Protein AF-0000000084456947 (afdb_homodimer)

Sequence (334 aa):
MATLEQRNKAVVAKYFEEYWVKGNVSVVDELCSDDFVMSYPNHGPRHGKEGAKKMLTEFMEAFPDLTFRSYQTPLIAEGDYVAAQWVGGGTHTGRAFDDLVVGKLDKANTGKKIHFSGISIFTLKNGKIVREIAEEGGLTVLQQLGLVPQPNPGKEVVYDTEGNQVYMATLEQRNKAVVAKYFEEYWVKGNVSVVDELCSDDFVMSYPNHGPRHGKEGAKKMLTEFMEAFPDLTFRSYQTPLIAEGDYVAAQWVGGGTHTGRAFDDLVVGKLDKANTGKKIHFSGISIFTLKNGKIVREIAEEGGLTVLQQLGLVPQPNPGKEVVYDTEGNQVY

Solvent-accessible surface area (backbone atoms only — not comparable to full-atom values): 17093 Å² total; per-residue (Å²): 130,80,52,66,36,57,50,52,47,50,51,50,51,51,48,45,46,35,38,50,40,68,60,38,52,70,52,44,74,74,43,34,36,76,76,16,35,38,31,38,70,42,66,36,61,29,60,26,51,64,35,50,37,50,50,54,52,54,48,35,48,18,16,69,67,45,32,49,39,74,48,102,50,71,79,28,35,38,73,50,33,38,35,41,33,35,32,35,36,30,37,29,62,25,49,50,42,64,82,39,27,54,66,62,40,84,56,52,50,73,63,46,53,38,70,44,43,35,37,35,41,35,35,44,55,95,85,19,35,40,33,41,46,38,26,35,42,45,51,56,40,35,34,52,67,64,67,44,78,63,56,35,90,88,39,65,86,45,61,49,96,86,62,44,77,61,115,129,79,49,66,36,55,50,51,48,53,50,50,50,52,47,44,48,36,38,50,40,68,61,38,51,69,52,44,74,74,43,33,37,75,75,17,36,40,31,37,72,43,66,37,62,30,61,26,51,64,35,51,36,50,50,54,53,55,49,36,50,18,16,69,67,45,33,50,40,74,47,102,50,72,79,28,35,37,74,51,33,39,35,42,33,35,33,35,35,31,36,28,63,25,49,50,42,64,81,40,27,54,66,61,41,85,55,52,48,73,61,45,53,38,70,43,45,35,37,36,39,33,36,45,57,95,86,19,36,40,33,41,45,37,26,36,43,46,50,56,39,36,34,53,69,65,67,44,77,63,56,35,92,90,40,66,87,46,61,48,97,87,61,45,77,60,117

Foldseek 3Di:
DDPPFRLLLVLVVVCQCQCAAVVNLCCCVVAADQQAWEAEPFQGIAGGSVRSNVVSVQVCQQFVNGHKDFDDDGWDGDDQKIKTKMKTWGFGQHAWADRGPFDTRHGGGPGFIAIWIKMWMFGDDPRHTRYIYMYIPNVRRCVSVVRDDDDDPPPDFDADPVRHTDD/DDPPFRLLLVLVVVCQCQCAAVVNLCCCVVAADQQAWEAEPFQGIAGGSVRSNVVSVQVCQQFVNGHKDFDDDGWDGDDQKIKTKMKTWGFGQHAWADRGPFDTRHGGGPGFIAIWIKMWMFGDDPRHTRYIYMYIPNVRRCVSVVRDDDDDPPPDFDADPVRHTDD

InterPro domains:
  IPR009959 Polyketide cyclase SnoaL-like [PF07366] (11-145)
  IPR009959 Polyketide cyclase SnoaL-like [PTHR38436] (5-156)
  IPR032710 NTF2-like domain superfamily [SSF54427] (5-150)

Secondary structure (DSSP, 8-state):
---HHHHHHHHHHHHIIIIIIT--TTHHHHHEEEEEEEEETTTEEEEHHHHHHHHHHHHHHH-TT-EEEE-SS--EEETTEEEEEEEEEEE--SS-B--SSS--B-SS----EEEEEEEEEEEEETTEEEEEEEEE-HHHHHHHTTSSPPPPTT---EE-TTSPEE-/---HHHHHHHHHHHHIIIIIIT--TTHHHHHEEEEEEEEETTTEEEEHHHHHHHHHHHHHHH-TT-EEEE-SS--EEETTEEEEEEEEEEE--SS-B--SSS--B-SS----EEEEEEEEEEEEETTEEEEEEEEE-HHHHHHHTTSSPPPPTT---EE-TTSPEE-

Structure (mmCIF, N/CA/C/O backbone):
data_AF-0000000084456947-model_v1
#
loop_
_entity.id
_entity.type
_entity.pdbx_description
1 polymer 'SnoaL-like domain-containing protein'
#
loop_
_atom_site.group_PDB
_atom_site.id
_atom_site.type_symbol
_atom_site.label_atom_id
_atom_site.label_alt_id
_atom_site.label_comp_id
_atom_site.label_asym_id
_atom_site.label_entity_id
_atom_site.label_seq_id
_atom_site.pdbx_PDB_ins_code
_atom_site.Cartn_x
_atom_site.Cartn_y
_atom_site.Cartn_z
_atom_site.occupancy
_atom_site.B_iso_or_equiv
_atom_site.auth_seq_id
_atom_site.auth_comp_id
_atom_site.auth_asym_id
_atom_site.auth_atom_id
_atom_site.pdbx_PDB_model_num
ATOM 1 N N . MET A 1 1 ? -30.406 -15.703 1.834 1 77.5 1 MET A N 1
ATOM 2 C CA . MET A 1 1 ? -29.484 -15.617 0.706 1 77.5 1 MET A CA 1
ATOM 3 C C . MET A 1 1 ? -28.312 -14.688 1.028 1 77.5 1 MET A C 1
ATOM 5 O O . MET A 1 1 ? -28.469 -13.711 1.767 1 77.5 1 MET A O 1
ATOM 9 N N . ALA A 1 2 ? -27.219 -15.086 0.587 1 92.94 2 ALA A N 1
ATOM 10 C CA . ALA A 1 2 ? -26.047 -14.289 0.945 1 92.94 2 ALA A CA 1
ATOM 11 C C . ALA A 1 2 ? -26.109 -12.906 0.298 1 92.94 2 ALA A C 1
ATOM 13 O O . ALA A 1 2 ? -26.578 -12.766 -0.828 1 92.94 2 ALA A O 1
ATOM 14 N N . THR A 1 3 ? -25.812 -11.797 1.041 1 96.62 3 THR A N 1
ATOM 15 C CA . THR A 1 3 ? -25.75 -10.453 0.482 1 96.62 3 THR A CA 1
ATOM 16 C C . THR A 1 3 ? -24.688 -10.3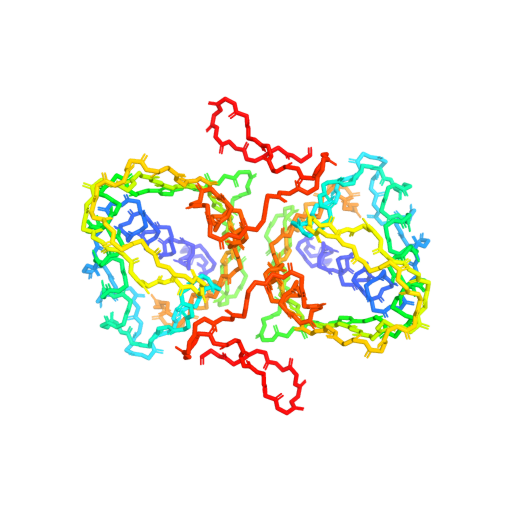75 -0.611 1 96.62 3 THR A C 1
ATOM 18 O O . THR A 1 3 ? -23.859 -11.281 -0.747 1 96.62 3 THR A O 1
ATOM 21 N N . LEU A 1 4 ? -24.781 -9.445 -1.408 1 97.88 4 LEU A N 1
ATOM 22 C CA . LEU A 1 4 ? -23.766 -9.219 -2.428 1 97.88 4 LEU A CA 1
ATOM 23 C C . LEU A 1 4 ? -22.359 -9.188 -1.808 1 97.88 4 LEU A C 1
ATOM 25 O O . LEU A 1 4 ? -21.438 -9.797 -2.34 1 97.88 4 LEU A O 1
ATOM 29 N N . GLU A 1 5 ? -22.219 -8.484 -0.684 1 98.12 5 GLU A N 1
ATOM 30 C CA . GLU A 1 5 ? -20.938 -8.359 0.009 1 98.12 5 GLU A CA 1
ATOM 31 C C . GLU A 1 5 ? -20.422 -9.711 0.481 1 98.12 5 GLU A C 1
ATOM 33 O O . GLU A 1 5 ? -19.219 -9.992 0.4 1 98.12 5 GLU A O 1
ATOM 38 N N . GLN A 1 6 ? -21.297 -10.492 1.028 1 98.06 6 GLN A N 1
ATOM 39 C CA . GLN A 1 6 ? -20.906 -11.828 1.469 1 98.06 6 GLN A CA 1
ATOM 40 C C . GLN A 1 6 ? -20.438 -12.68 0.295 1 98.06 6 GLN A C 1
ATOM 42 O O . GLN A 1 6 ? -19.438 -13.398 0.406 1 98.06 6 GLN A O 1
ATOM 47 N N . ARG A 1 7 ? -21.125 -12.594 -0.834 1 98.5 7 ARG A N 1
ATOM 48 C CA . ARG A 1 7 ? -20.734 -13.336 -2.029 1 98.5 7 ARG A CA 1
ATOM 49 C C . ARG A 1 7 ? -19.406 -12.844 -2.57 1 98.5 7 ARG A C 1
ATOM 51 O O . ARG A 1 7 ? -18.547 -13.648 -2.945 1 98.5 7 ARG A O 1
ATOM 58 N N . ASN A 1 8 ? -19.25 -11.523 -2.619 1 98.75 8 ASN A N 1
ATOM 59 C CA . ASN A 1 8 ? -18 -10.953 -3.096 1 98.75 8 ASN A CA 1
ATOM 60 C C . ASN A 1 8 ? -16.828 -11.359 -2.209 1 98.75 8 ASN A C 1
ATOM 62 O O . ASN A 1 8 ? -15.742 -11.672 -2.711 1 98.75 8 ASN A O 1
ATOM 66 N N . LYS A 1 9 ? -17.062 -11.367 -0.914 1 98.75 9 LYS A N 1
ATOM 67 C CA . LYS A 1 9 ? -16 -11.781 0.008 1 98.75 9 LYS A CA 1
ATOM 68 C C . LYS A 1 9 ? -15.648 -13.25 -0.191 1 98.75 9 LYS A C 1
ATOM 70 O O . LYS A 1 9 ? -14.477 -13.625 -0.088 1 98.75 9 LYS A O 1
ATOM 75 N N . ALA A 1 10 ? -16.562 -14.078 -0.415 1 98.75 10 ALA A N 1
ATOM 76 C CA . ALA A 1 10 ? -16.297 -15.492 -0.649 1 98.75 10 ALA A CA 1
ATOM 77 C C . ALA A 1 10 ? -15.453 -15.695 -1.901 1 98.75 10 ALA A C 1
ATOM 79 O O . ALA A 1 10 ? -14.539 -16.531 -1.915 1 98.75 10 ALA A O 1
ATOM 80 N N . VAL A 1 11 ? -15.766 -14.945 -2.965 1 98.88 11 VAL A N 1
ATOM 81 C CA . VAL A 1 11 ? -14.992 -15.016 -4.199 1 98.88 11 VAL A CA 1
ATOM 82 C C . VAL A 1 11 ? -13.547 -14.594 -3.926 1 98.88 11 VAL A C 1
ATOM 84 O O . VAL A 1 11 ? -12.609 -15.297 -4.312 1 98.88 11 VAL A O 1
ATOM 87 N N . VAL A 1 12 ? -13.344 -13.492 -3.227 1 98.94 12 VAL A N 1
ATOM 88 C CA . VAL A 1 12 ? -12.016 -12.969 -2.955 1 98.94 12 VAL A CA 1
ATOM 89 C C . VAL A 1 12 ? -11.258 -13.922 -2.037 1 98.94 12 VAL A C 1
ATOM 91 O O . VAL A 1 12 ? -10.062 -14.156 -2.225 1 98.94 12 VAL A O 1
ATOM 94 N N . ALA A 1 13 ? -11.945 -14.469 -1.064 1 98.81 13 ALA A N 1
ATOM 95 C CA . ALA A 1 13 ? -11.305 -15.414 -0.157 1 98.81 13 ALA A CA 1
ATOM 96 C C . ALA A 1 13 ? -10.805 -16.641 -0.911 1 98.81 13 ALA A C 1
ATOM 98 O O . ALA A 1 13 ? -9.68 -17.109 -0.687 1 98.81 13 ALA A O 1
ATOM 99 N N . LYS A 1 14 ? -11.641 -17.188 -1.767 1 98.88 14 LYS A N 1
ATOM 100 C CA . LYS A 1 14 ? -11.242 -18.344 -2.572 1 98.88 14 LYS A CA 1
ATOM 101 C C . LYS A 1 14 ? -10.07 -17.984 -3.492 1 98.88 14 LYS A C 1
ATOM 103 O O . LYS A 1 14 ? -9.117 -18.75 -3.605 1 98.88 14 LYS A O 1
ATOM 108 N N . TYR A 1 15 ? -10.203 -16.859 -4.152 1 98.94 15 TYR A N 1
ATOM 109 C CA . TYR A 1 15 ? -9.133 -16.375 -5.023 1 98.94 15 TYR A CA 1
ATOM 110 C C . TYR A 1 15 ? -7.816 -16.266 -4.266 1 98.94 15 TYR A C 1
ATOM 112 O O . TYR A 1 15 ? -6.789 -16.781 -4.715 1 98.94 15 TYR A O 1
ATOM 120 N N . PHE A 1 16 ? -7.855 -15.594 -3.105 1 98.75 16 PHE A N 1
ATOM 121 C CA . PHE A 1 16 ? -6.652 -15.391 -2.309 1 98.75 16 PHE A CA 1
ATOM 122 C C . PHE A 1 16 ? -6.039 -16.719 -1.9 1 98.75 16 PHE A C 1
ATOM 124 O O . PHE A 1 16 ? -4.832 -16.938 -2.047 1 98.75 16 PHE A O 1
ATOM 131 N N . GLU A 1 17 ? -6.805 -17.656 -1.426 1 98.75 17 GLU A N 1
ATOM 132 C CA . GLU A 1 17 ? -6.344 -18.969 -0.988 1 98.75 17 GLU A CA 1
ATOM 133 C C . GLU A 1 17 ? -5.707 -19.734 -2.139 1 98.75 17 GLU A C 1
ATOM 135 O O . GLU A 1 17 ? -4.598 -20.266 -2.002 1 98.75 17 GLU A O 1
ATOM 140 N N . GLU A 1 18 ? -6.328 -19.781 -3.23 1 98.88 18 GLU A N 1
ATOM 141 C CA . GLU A 1 18 ? -5.855 -20.594 -4.352 1 98.88 18 GLU A CA 1
ATOM 142 C C . GLU A 1 18 ? -4.672 -19.938 -5.047 1 98.88 18 GLU A C 1
ATOM 144 O O . GLU A 1 18 ? -3.656 -20.578 -5.312 1 98.88 18 GLU A O 1
ATOM 149 N N . TYR A 1 19 ? -4.766 -18.656 -5.332 1 98.75 19 TYR A N 1
ATOM 150 C CA . TYR A 1 19 ? -3.76 -17.938 -6.113 1 98.75 19 TYR A CA 1
ATOM 151 C C . TYR A 1 19 ? -2.568 -17.547 -5.246 1 98.75 19 TYR A C 1
ATOM 153 O O . TYR A 1 19 ? -1.447 -18.016 -5.477 1 98.75 19 TYR A O 1
ATOM 161 N N . TRP A 1 20 ? -2.771 -16.875 -4.133 1 98.56 20 TRP A N 1
ATOM 162 C CA . TRP A 1 20 ? -1.677 -16.25 -3.393 1 98.56 20 TRP A CA 1
ATOM 163 C C . TRP A 1 20 ? -1.13 -17.203 -2.334 1 98.56 20 TRP A C 1
ATOM 165 O O . TRP A 1 20 ? 0.042 -17.125 -1.957 1 98.56 20 TRP A O 1
ATOM 175 N N . VAL A 1 21 ? -1.941 -18.094 -1.864 1 98.62 21 VAL A N 1
ATOM 176 C CA . VAL A 1 21 ? -1.465 -18.984 -0.809 1 98.62 21 VAL A CA 1
ATOM 177 C C . VAL A 1 21 ? -0.927 -20.281 -1.423 1 98.62 21 VAL A C 1
ATOM 179 O O . VAL A 1 21 ? 0.209 -20.672 -1.153 1 98.62 21 VAL A O 1
ATOM 182 N N . LYS A 1 22 ? -1.686 -20.922 -2.377 1 98.44 22 LYS A N 1
ATOM 183 C CA . LYS A 1 22 ? -1.354 -22.25 -2.881 1 98.44 22 LYS A CA 1
ATOM 184 C C . LYS A 1 22 ? -0.59 -22.156 -4.199 1 98.44 22 LYS A C 1
ATOM 186 O O . LYS A 1 22 ? -0.029 -23.156 -4.664 1 98.44 22 LYS A O 1
ATOM 191 N N . GLY A 1 23 ? -0.642 -21.016 -4.816 1 98.25 23 GLY A N 1
ATOM 192 C CA . GLY A 1 23 ? 0.04 -20.859 -6.094 1 98.25 23 GLY A CA 1
ATOM 193 C C . GLY A 1 23 ? -0.72 -21.484 -7.25 1 98.25 23 GLY A C 1
ATOM 194 O O . GLY A 1 23 ? -0.141 -21.75 -8.305 1 98.25 23 GLY A O 1
ATOM 195 N N . ASN A 1 24 ? -1.954 -21.703 -7.043 1 98.56 24 ASN A N 1
ATOM 196 C CA . ASN A 1 24 ? -2.791 -22.297 -8.086 1 98.56 24 ASN A CA 1
ATOM 197 C C . ASN A 1 24 ? -3.277 -21.234 -9.07 1 98.56 24 ASN A C 1
ATOM 199 O O . ASN A 1 24 ? -4.348 -20.641 -8.883 1 98.56 24 ASN A O 1
ATOM 203 N N . VAL A 1 25 ? -2.621 -21.047 -10.188 1 98.44 25 VAL A N 1
ATOM 204 C CA . VAL A 1 25 ? -2.883 -19.953 -11.102 1 98.44 25 VAL A CA 1
ATOM 205 C C . VAL A 1 25 ? -4.16 -20.234 -11.898 1 98.44 25 VAL A C 1
ATOM 207 O O . VAL A 1 25 ? -4.773 -19.312 -12.438 1 98.44 25 VAL A O 1
ATOM 210 N N . SER A 1 26 ? -4.613 -21.422 -11.992 1 98.44 26 SER A N 1
ATOM 211 C CA . SER A 1 26 ? -5.77 -21.781 -12.805 1 98.44 26 SER A CA 1
ATOM 212 C C . SER A 1 26 ? -7.047 -21.141 -12.258 1 98.44 26 SER A C 1
ATOM 214 O O . SER A 1 26 ? -8.031 -21 -12.984 1 98.44 26 SER A O 1
ATOM 216 N N . VAL A 1 27 ? -7.059 -20.766 -11.023 1 98.81 27 VAL A N 1
ATOM 217 C CA . VAL A 1 27 ? -8.25 -20.203 -10.391 1 98.81 27 VAL A CA 1
ATOM 218 C C . VAL A 1 27 ? -8.633 -18.891 -11.078 1 98.81 27 VAL A C 1
ATOM 220 O O . VAL A 1 27 ? -9.797 -18.484 -11.039 1 98.81 27 VAL A O 1
ATOM 223 N N . VAL A 1 28 ? -7.68 -18.219 -11.672 1 98.75 28 VAL A N 1
ATOM 224 C CA . VAL A 1 28 ? -7.926 -16.969 -12.375 1 98.75 28 VAL A CA 1
ATOM 225 C C . VAL A 1 28 ? -8.953 -17.188 -13.484 1 98.75 28 VAL A C 1
ATOM 227 O O . VAL A 1 28 ? -9.781 -16.312 -13.75 1 98.75 28 VAL A O 1
ATOM 230 N N . ASP A 1 29 ? -8.898 -18.344 -14.148 1 98.75 29 ASP A N 1
ATOM 231 C CA . ASP A 1 29 ? -9.844 -18.672 -15.211 1 98.75 29 ASP A CA 1
ATOM 232 C C . ASP A 1 29 ? -11.273 -18.75 -14.672 1 98.75 29 ASP A C 1
ATOM 234 O O . ASP A 1 29 ? -12.227 -18.391 -15.375 1 98.75 29 ASP A O 1
ATOM 238 N N . GLU A 1 30 ? -11.375 -19.125 -13.492 1 98.62 30 GLU A N 1
ATOM 239 C CA . GLU A 1 30 ? -12.68 -19.312 -12.859 1 98.62 30 GLU A CA 1
ATOM 240 C C . GLU A 1 30 ? -13.211 -18 -12.289 1 98.62 30 GLU A C 1
ATOM 242 O O . GLU A 1 30 ? -14.391 -17.688 -12.461 1 98.62 30 GLU A O 1
ATOM 247 N N . LEU A 1 31 ? -12.391 -17.172 -11.664 1 98.88 31 LEU A N 1
ATOM 248 C CA . LEU A 1 31 ? -12.898 -16.156 -10.758 1 98.88 31 LEU A CA 1
ATOM 249 C C . LEU A 1 31 ? -12.617 -14.758 -11.297 1 98.88 31 LEU A C 1
ATOM 251 O O . LEU A 1 31 ? -13.078 -13.766 -10.727 1 98.88 31 LEU A O 1
ATOM 255 N N . CYS A 1 32 ? -11.891 -14.641 -12.375 1 98.88 32 CYS A N 1
ATOM 256 C CA . CYS A 1 32 ? -11.547 -13.32 -12.898 1 98.88 32 CYS A CA 1
ATOM 257 C C . CYS A 1 32 ? -12.148 -13.117 -14.289 1 98.88 32 CYS A C 1
ATOM 259 O O . CYS A 1 32 ? -12.383 -14.086 -15.016 1 98.88 32 CYS A O 1
ATOM 261 N N . SER A 1 33 ? -12.398 -11.938 -14.633 1 98.75 33 SER A N 1
ATOM 262 C CA . SER A 1 33 ? -12.938 -11.594 -15.945 1 98.75 33 SER A CA 1
ATOM 263 C C . SER A 1 33 ? -11.844 -11.602 -17 1 98.75 33 SER A C 1
ATOM 265 O O . SER A 1 33 ? -10.648 -11.633 -16.688 1 98.75 33 SER A O 1
ATOM 267 N N . ASP A 1 34 ? -12.18 -11.531 -18.25 1 97.69 34 ASP A N 1
ATOM 268 C CA . ASP A 1 34 ? -11.219 -11.562 -19.344 1 97.69 34 ASP A CA 1
ATOM 269 C C . ASP A 1 34 ? -10.391 -10.281 -19.375 1 97.69 34 ASP A C 1
ATOM 271 O O . ASP A 1 34 ? -9.227 -10.297 -19.797 1 97.69 34 ASP A O 1
ATOM 275 N N . ASP A 1 35 ? -10.953 -9.188 -18.875 1 97.31 35 ASP A N 1
ATOM 276 C CA . ASP A 1 35 ? -10.258 -7.906 -18.875 1 97.31 35 ASP A CA 1
ATOM 277 C C . ASP A 1 35 ? -9.641 -7.613 -17.516 1 97.31 35 ASP A C 1
ATOM 279 O O . ASP A 1 35 ? -9.43 -6.449 -17.156 1 97.31 35 ASP A O 1
ATOM 283 N N . PHE A 1 36 ? -9.469 -8.656 -16.766 1 98.62 36 PHE A N 1
ATOM 284 C CA . PHE A 1 36 ? -8.883 -8.562 -15.438 1 98.62 36 PHE A CA 1
ATOM 285 C C . PHE A 1 36 ? -7.594 -7.75 -15.469 1 98.62 36 PHE A C 1
ATOM 287 O O . PHE A 1 36 ? -6.766 -7.922 -16.375 1 98.62 36 PHE A O 1
ATOM 294 N N . VAL A 1 37 ? -7.445 -6.812 -14.492 1 98.44 37 VAL A N 1
ATOM 295 C CA . VAL A 1 37 ? -6.227 -6.039 -14.305 1 98.44 37 VAL A CA 1
ATOM 296 C C . VAL A 1 37 ? -5.695 -6.254 -12.883 1 98.44 37 VAL A C 1
ATOM 298 O O . VAL A 1 37 ? -6.445 -6.141 -11.914 1 98.44 37 VAL A O 1
ATOM 301 N N . MET A 1 38 ? -4.496 -6.617 -12.805 1 98.19 38 MET A N 1
ATOM 302 C CA . MET A 1 38 ? -3.791 -6.723 -11.531 1 98.19 38 MET A CA 1
ATOM 303 C C . MET A 1 38 ? -2.613 -5.758 -11.484 1 98.19 38 MET A C 1
ATOM 305 O O . MET A 1 38 ? -1.841 -5.66 -12.438 1 98.19 38 MET A O 1
ATOM 309 N N . SER A 1 39 ? -2.49 -5.062 -10.359 1 97.12 39 SER A N 1
ATOM 310 C CA . SER A 1 39 ? -1.361 -4.141 -10.273 1 97.12 39 SER A CA 1
ATOM 311 C C . SER A 1 39 ? -0.75 -4.148 -8.875 1 97.12 39 SER A C 1
ATOM 313 O O . SER A 1 39 ? -1.455 -3.947 -7.883 1 97.12 39 SER A O 1
ATOM 315 N N . TYR A 1 40 ? 0.51 -4.398 -8.82 1 94.75 40 TYR A N 1
ATOM 316 C CA . TYR A 1 40 ? 1.38 -4.27 -7.652 1 94.75 40 TYR A CA 1
ATOM 317 C C . TYR A 1 40 ? 2.576 -3.377 -7.961 1 94.75 40 TYR A C 1
ATOM 319 O O . TYR A 1 40 ? 3.262 -3.574 -8.969 1 94.75 40 TYR A O 1
ATOM 327 N N . PRO A 1 41 ? 2.895 -2.49 -7.094 1 89.25 41 PRO A N 1
ATOM 328 C CA . PRO A 1 41 ? 3.975 -1.546 -7.387 1 89.25 41 PRO A CA 1
ATOM 329 C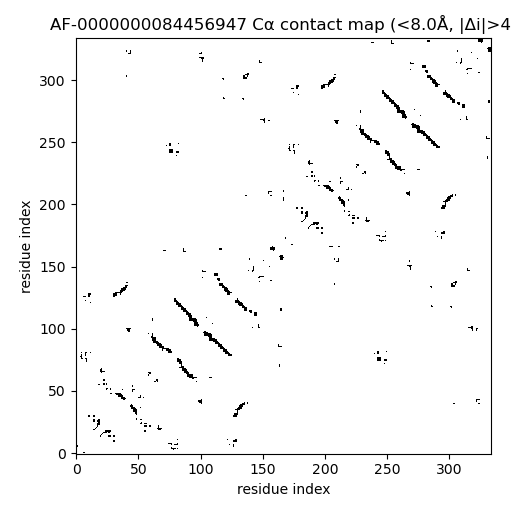 C . PRO A 1 41 ? 5.301 -2.24 -7.684 1 89.25 41 PRO A C 1
ATOM 331 O O . PRO A 1 41 ? 6.09 -1.749 -8.492 1 89.25 41 PRO A O 1
ATOM 334 N N . ASN A 1 42 ? 5.582 -3.303 -7.145 1 87.44 42 ASN A N 1
ATOM 335 C CA . ASN A 1 42 ? 6.859 -3.971 -7.367 1 87.44 42 ASN A CA 1
ATOM 336 C C . ASN A 1 42 ? 6.922 -4.617 -8.75 1 87.44 42 ASN A C 1
ATOM 338 O O . ASN A 1 42 ? 8 -4.961 -9.234 1 87.44 42 ASN A O 1
ATOM 342 N N . HIS A 1 43 ? 5.797 -4.855 -9.328 1 89.38 43 HIS A N 1
ATOM 343 C CA . HIS A 1 43 ? 5.738 -5.578 -10.594 1 89.38 43 HIS A CA 1
ATOM 344 C C . HIS A 1 43 ? 5.199 -4.688 -11.711 1 89.38 43 HIS A C 1
ATOM 346 O O . HIS A 1 43 ? 5.598 -4.832 -12.867 1 89.38 43 HIS A O 1
ATOM 352 N N . GLY A 1 44 ? 4.324 -3.752 -11.359 1 90.88 44 GLY A N 1
ATOM 353 C CA . GLY A 1 44 ? 3.559 -3.006 -12.344 1 90.88 44 GLY A CA 1
ATOM 354 C C . GLY A 1 44 ? 2.271 -3.699 -12.75 1 90.88 44 GLY A C 1
ATOM 355 O O . GLY A 1 44 ? 1.969 -4.789 -12.266 1 90.88 44 GLY A O 1
ATOM 356 N N . PRO A 1 45 ? 1.529 -3.053 -13.633 1 95.19 45 PRO A N 1
ATOM 357 C CA . PRO A 1 45 ? 0.248 -3.621 -14.062 1 95.19 45 PRO A CA 1
ATOM 358 C C . PRO A 1 45 ? 0.415 -4.84 -14.961 1 95.19 45 PRO A C 1
ATOM 360 O O . PRO A 1 45 ? 1.336 -4.887 -15.781 1 95.19 45 PRO A O 1
ATOM 363 N N . ARG A 1 46 ? -0.44 -5.816 -14.727 1 96.88 46 ARG A N 1
ATOM 364 C CA . ARG A 1 46 ? -0.636 -6.984 -15.578 1 96.88 46 ARG A CA 1
ATOM 365 C C . ARG A 1 46 ? -2.057 -7.027 -16.125 1 96.88 46 ARG A C 1
ATOM 367 O O . ARG A 1 46 ? -3.021 -6.789 -15.398 1 96.88 46 ARG A O 1
ATOM 374 N N . HIS A 1 47 ? -2.094 -7.41 -17.391 1 97.69 47 HIS A N 1
ATOM 375 C CA . HIS A 1 47 ? -3.4 -7.367 -18.031 1 97.69 47 HIS A CA 1
ATOM 376 C C . HIS A 1 47 ? -3.838 -8.758 -18.484 1 97.69 47 HIS A C 1
ATOM 378 O O . HIS A 1 47 ? -3.037 -9.523 -19.031 1 97.69 47 HIS A O 1
ATOM 384 N N . GLY A 1 48 ? -5.086 -8.977 -18.234 1 98.25 48 GLY A N 1
ATOM 385 C CA . GLY A 1 48 ? -5.68 -10.242 -18.641 1 98.25 48 GLY A CA 1
ATOM 386 C C . GLY A 1 48 ? -5.312 -11.391 -17.719 1 98.25 48 GLY A C 1
ATOM 387 O O . GLY A 1 48 ? -4.41 -11.258 -16.891 1 98.25 48 GLY A O 1
ATOM 388 N N . LYS A 1 49 ? -6.02 -12.469 -17.953 1 98.38 49 LYS A N 1
ATOM 389 C CA . LYS A 1 49 ? -5.801 -13.672 -17.141 1 98.38 49 LYS A CA 1
ATOM 390 C C . LYS A 1 49 ? -4.387 -14.211 -17.344 1 98.38 49 LYS A C 1
ATOM 392 O O . LYS A 1 49 ? -3.727 -14.602 -16.375 1 98.38 49 LYS A O 1
ATOM 397 N N . GLU A 1 50 ? -3.949 -14.125 -18.516 1 98.06 50 GLU A N 1
ATOM 398 C CA . GLU A 1 50 ? -2.617 -14.641 -18.812 1 98.06 50 GLU A CA 1
ATOM 399 C C . GLU A 1 50 ? -1.538 -13.82 -18.109 1 98.06 50 GLU A C 1
ATOM 401 O O . GLU A 1 50 ? -0.534 -14.367 -17.656 1 98.06 50 GLU A O 1
ATOM 406 N N . GLY A 1 51 ? -1.725 -12.492 -18.078 1 97.62 51 GLY A N 1
ATOM 407 C CA . GLY A 1 51 ? -0.781 -11.656 -17.359 1 97.62 51 GLY A CA 1
ATOM 408 C C . GLY A 1 51 ? -0.658 -12.016 -15.898 1 97.62 51 GLY A C 1
ATOM 409 O O . GLY A 1 51 ? 0.45 -12.086 -15.359 1 97.62 51 GLY A O 1
ATOM 410 N N . ALA A 1 52 ? -1.763 -12.289 -15.297 1 98.12 52 ALA A N 1
ATOM 411 C 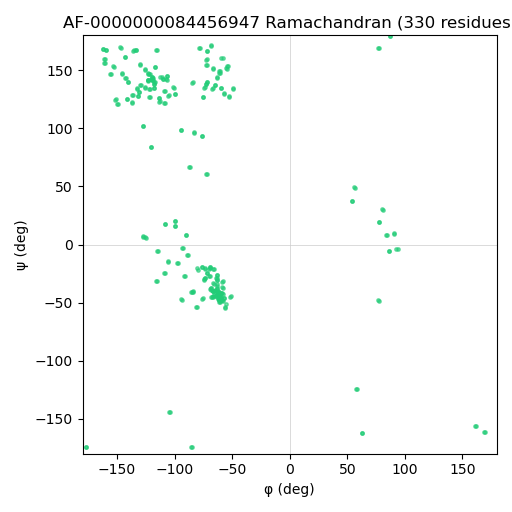CA . ALA A 1 52 ? -1.772 -12.672 -13.891 1 98.12 52 ALA A CA 1
ATOM 412 C C . ALA A 1 52 ? -1.121 -14.031 -13.688 1 98.12 52 ALA A C 1
ATOM 414 O O . ALA A 1 52 ? -0.331 -14.219 -12.758 1 98.12 52 ALA A O 1
ATOM 415 N N . LYS A 1 53 ? -1.447 -14.984 -14.523 1 98.56 53 LYS A N 1
ATOM 416 C CA . LYS A 1 53 ? -0.892 -16.328 -14.406 1 98.56 53 LYS A CA 1
ATOM 417 C C . LYS A 1 53 ? 0.626 -16.312 -14.562 1 98.56 53 LYS A C 1
ATOM 419 O O . LYS A 1 53 ? 1.342 -16.938 -13.781 1 98.56 53 LYS A O 1
ATOM 424 N N . LYS A 1 54 ? 1.069 -15.586 -15.539 1 97.75 54 LYS A N 1
ATOM 425 C CA . LYS A 1 54 ? 2.504 -15.492 -15.797 1 97.75 54 LYS A CA 1
ATOM 426 C C . LYS A 1 54 ? 3.234 -14.875 -14.609 1 97.75 54 LYS A C 1
ATOM 428 O O . LYS A 1 54 ? 4.312 -15.336 -14.227 1 97.75 54 LYS A O 1
ATOM 433 N N . MET A 1 55 ? 2.701 -13.859 -14.102 1 96.75 55 MET A N 1
ATOM 434 C CA . MET A 1 55 ? 3.326 -13.164 -12.977 1 96.75 55 MET A CA 1
ATOM 435 C C . MET A 1 55 ? 3.561 -14.117 -11.812 1 96.75 55 MET A C 1
ATOM 437 O O . MET A 1 55 ? 4.691 -14.266 -11.336 1 96.75 55 MET A O 1
ATOM 441 N N . LEU A 1 56 ? 2.523 -14.805 -11.352 1 98.06 56 LEU A N 1
ATOM 442 C CA . LEU A 1 56 ? 2.686 -15.664 -10.18 1 98.06 56 LEU A CA 1
ATOM 443 C C . LEU A 1 56 ? 3.576 -16.859 -10.508 1 98.06 56 LEU A C 1
ATOM 445 O O . LEU A 1 56 ? 4.387 -17.281 -9.68 1 98.06 56 LEU A O 1
ATOM 449 N N . THR A 1 57 ? 3.459 -17.391 -11.695 1 98.12 57 THR A N 1
ATOM 450 C CA . THR A 1 57 ? 4.297 -18.516 -12.102 1 98.12 57 THR A CA 1
ATOM 451 C C . THR A 1 57 ? 5.773 -18.156 -12.023 1 98.12 57 THR A C 1
ATOM 453 O O . THR A 1 57 ? 6.562 -18.859 -11.398 1 98.12 57 THR A O 1
ATOM 456 N N . GLU A 1 58 ? 6.129 -17.016 -12.562 1 96.94 58 GLU A N 1
ATOM 457 C CA . GLU A 1 58 ? 7.52 -16.578 -12.547 1 96.94 58 GLU A CA 1
ATOM 458 C C . GLU A 1 58 ? 7.98 -16.234 -11.133 1 96.94 58 GLU A C 1
ATOM 460 O O . GLU A 1 58 ? 9.125 -16.5 -10.773 1 96.94 58 GLU A O 1
ATOM 465 N N . PHE A 1 59 ? 7.141 -15.648 -10.43 1 98 59 PHE A N 1
ATOM 466 C CA . PHE A 1 59 ? 7.453 -15.32 -9.047 1 98 59 PHE A CA 1
ATOM 467 C C . PHE A 1 59 ? 7.77 -16.578 -8.25 1 98 59 PHE A C 1
ATOM 469 O O . PHE A 1 59 ? 8.781 -16.641 -7.555 1 98 59 PHE A O 1
ATOM 476 N N . MET A 1 60 ? 6.969 -17.594 -8.398 1 97.94 60 MET A N 1
ATOM 477 C CA . MET A 1 60 ? 7.129 -18.828 -7.633 1 97.94 60 MET A CA 1
ATOM 478 C C . MET A 1 60 ? 8.328 -19.625 -8.133 1 97.94 60 MET A C 1
ATOM 480 O O . MET A 1 60 ? 8.938 -20.375 -7.371 1 97.94 60 MET A O 1
ATOM 484 N N . GLU A 1 61 ? 8.664 -19.484 -9.406 1 98.38 61 GLU A N 1
ATOM 485 C CA . GLU A 1 61 ? 9.875 -20.109 -9.914 1 98.38 61 GLU A CA 1
ATOM 486 C C . GLU A 1 61 ? 11.117 -19.547 -9.227 1 98.38 61 GLU A C 1
ATOM 488 O O . GLU A 1 61 ? 12.094 -20.266 -9.016 1 98.38 61 GLU A O 1
ATOM 493 N N . ALA A 1 62 ? 11.047 -18.297 -8.938 1 98.38 62 ALA A N 1
ATOM 494 C CA . ALA A 1 62 ? 12.172 -17.641 -8.273 1 98.38 62 ALA A CA 1
ATOM 495 C C . ALA A 1 62 ? 12.117 -17.844 -6.762 1 98.38 62 ALA A C 1
ATOM 497 O O . ALA A 1 62 ? 13.148 -18.062 -6.121 1 98.38 62 ALA A O 1
ATOM 498 N N . PHE A 1 63 ? 10.961 -17.781 -6.191 1 98.62 63 PHE A N 1
ATOM 499 C CA . PHE A 1 63 ? 10.688 -17.969 -4.773 1 98.62 63 PHE A CA 1
ATOM 500 C C . PHE A 1 63 ? 9.719 -19.125 -4.551 1 98.62 63 PHE A C 1
ATOM 502 O O . PHE A 1 63 ? 8.531 -18.906 -4.281 1 98.62 63 PHE A O 1
ATOM 509 N N . PRO A 1 64 ? 10.109 -20.328 -4.5 1 98.62 64 PRO A N 1
ATOM 510 C CA . PRO A 1 64 ? 9.219 -21.5 -4.523 1 98.62 64 PRO A CA 1
ATOM 511 C C . PRO A 1 64 ? 8.391 -21.641 -3.25 1 98.62 64 PRO A C 1
ATOM 513 O O . PRO A 1 64 ? 7.371 -22.328 -3.244 1 98.62 64 PRO A O 1
ATOM 516 N N . ASP A 1 65 ? 8.789 -21.031 -2.125 1 98.69 65 ASP A N 1
ATOM 517 C CA . ASP A 1 65 ? 8.039 -21.125 -0.876 1 98.69 65 ASP A CA 1
ATOM 518 C C . ASP A 1 65 ? 7.188 -19.875 -0.656 1 98.69 65 ASP A C 1
ATOM 520 O O . ASP A 1 65 ? 6.754 -19.609 0.465 1 98.69 65 ASP A O 1
ATOM 524 N N . LEU A 1 66 ? 7 -19.094 -1.721 1 98.56 66 LEU A N 1
ATOM 525 C CA . LEU A 1 66 ? 6.219 -17.859 -1.646 1 98.56 66 LEU A CA 1
ATOM 526 C C . LEU A 1 66 ? 4.809 -18.141 -1.139 1 98.56 66 LEU A C 1
ATOM 528 O O . LEU A 1 66 ? 4.121 -19.031 -1.659 1 98.56 66 LEU A O 1
ATOM 532 N N . THR A 1 67 ? 4.387 -17.375 -0.134 1 98.69 67 THR A N 1
ATOM 533 C CA . THR A 1 67 ? 3.016 -17.469 0.352 1 98.69 67 THR A CA 1
ATOM 534 C C . THR A 1 67 ? 2.635 -16.219 1.138 1 98.69 67 THR A C 1
ATOM 536 O O . THR A 1 67 ? 3.504 -15.523 1.67 1 98.69 67 THR A O 1
ATOM 539 N N . PHE A 1 68 ? 1.372 -15.961 1.208 1 98.56 68 PHE A N 1
ATOM 540 C CA . PHE A 1 68 ? 0.833 -14.82 1.933 1 98.56 68 PHE A CA 1
ATOM 541 C C . PHE A 1 68 ? -0.342 -15.234 2.809 1 98.56 68 PHE A C 1
ATOM 543 O O . PHE A 1 68 ? -0.834 -16.359 2.701 1 98.56 68 PHE A O 1
ATOM 550 N N . ARG A 1 69 ? -0.721 -14.32 3.686 1 98.31 69 ARG A N 1
ATOM 551 C CA . ARG A 1 69 ? -1.892 -14.523 4.531 1 98.31 69 ARG A CA 1
ATOM 552 C C . ARG A 1 69 ? -2.504 -13.195 4.949 1 98.31 69 ARG A C 1
ATOM 554 O O . ARG A 1 69 ? -1.808 -12.18 5.016 1 98.31 69 ARG A O 1
ATOM 561 N N . SER A 1 70 ? -3.777 -13.359 5.184 1 96.62 70 SER A N 1
ATOM 562 C CA . SER A 1 70 ? -4.418 -12.203 5.812 1 96.62 70 SER A CA 1
ATOM 563 C C . SER A 1 70 ? -3.889 -11.977 7.223 1 96.62 70 SER A C 1
ATOM 565 O O . SER A 1 70 ? -3.465 -12.922 7.895 1 96.62 70 SER A O 1
ATOM 567 N N . TYR A 1 71 ? -3.939 -10.711 7.621 1 92.88 71 TYR A N 1
ATOM 568 C CA . TYR A 1 71 ? -3.545 -10.43 8.992 1 92.88 71 TYR A CA 1
ATOM 569 C C . TYR A 1 71 ? -4.184 -9.141 9.484 1 92.88 71 TYR A C 1
ATOM 571 O O . TYR A 1 71 ? -4.516 -8.258 8.688 1 92.88 71 TYR A O 1
ATOM 579 N N . GLN A 1 72 ? -4.52 -9.031 10.727 1 92.44 72 GLN A N 1
ATOM 580 C CA . GLN A 1 72 ? -4.91 -7.875 11.531 1 92.44 72 GLN A CA 1
ATOM 581 C C . GLN A 1 72 ? -6.352 -7.465 11.242 1 92.44 72 GLN A C 1
ATOM 583 O O . GLN A 1 72 ? -7.117 -7.176 12.156 1 92.44 72 GLN A O 1
ATOM 588 N N . THR A 1 73 ? -6.719 -7.34 9.891 1 96.5 73 THR A N 1
ATOM 589 C CA . THR A 1 73 ? -8.07 -6.91 9.547 1 96.5 73 THR A CA 1
ATOM 590 C C . THR A 1 73 ? -8.789 -7.977 8.727 1 96.5 73 THR A C 1
ATOM 592 O O . THR A 1 73 ? -8.18 -8.633 7.883 1 96.5 73 THR A O 1
ATOM 595 N N . PRO A 1 74 ? -10.086 -8.188 8.953 1 97.5 74 PRO A N 1
ATOM 596 C CA . PRO A 1 74 ? -10.852 -9.047 8.055 1 97.5 74 PRO A CA 1
ATOM 597 C C . PRO A 1 74 ? -11.039 -8.438 6.668 1 97.5 74 PRO A C 1
ATOM 599 O O . PRO A 1 74 ? -10.68 -7.281 6.445 1 97.5 74 PRO A O 1
ATOM 602 N N . LEU A 1 75 ? -11.57 -9.258 5.777 1 98.75 75 LEU A N 1
ATOM 603 C CA . LEU A 1 75 ? -12.016 -8.656 4.523 1 98.75 75 LEU A CA 1
ATOM 604 C C . LEU A 1 75 ? -13.086 -7.602 4.781 1 98.75 75 LEU A C 1
ATOM 606 O O . LEU A 1 75 ? -13.977 -7.797 5.613 1 98.75 75 LEU A O 1
ATOM 610 N N . ILE A 1 76 ? -12.945 -6.488 4.137 1 98.94 76 ILE A N 1
ATOM 611 C CA . ILE A 1 76 ? -13.906 -5.391 4.195 1 98.94 76 ILE A CA 1
ATOM 612 C C . ILE A 1 76 ? -14.648 -5.281 2.865 1 98.94 76 ILE A C 1
ATOM 614 O O . ILE A 1 76 ? -14.031 -5.086 1.815 1 98.94 76 ILE A O 1
ATOM 618 N N . ALA A 1 77 ? -15.984 -5.383 2.902 1 98.88 77 ALA A N 1
ATOM 619 C CA . ALA A 1 77 ? -16.719 -5.395 1.639 1 98.88 77 ALA A CA 1
ATOM 620 C C . ALA A 1 77 ? -17.859 -4.387 1.659 1 98.88 77 ALA A C 1
ATOM 622 O O . ALA A 1 77 ? -18.547 -4.242 2.672 1 98.88 77 ALA A O 1
ATOM 623 N N . GLU A 1 78 ? -18.016 -3.695 0.619 1 98.81 78 GLU A N 1
ATOM 624 C CA . GLU A 1 78 ? -19.188 -2.85 0.347 1 98.81 78 GLU A CA 1
ATOM 625 C C . GLU A 1 78 ? -19.438 -2.723 -1.153 1 98.81 78 GLU A C 1
ATOM 627 O O . GLU A 1 78 ? -18.547 -2.32 -1.905 1 98.81 78 GLU A O 1
ATOM 632 N N . GLY A 1 79 ? -20.609 -3.053 -1.559 1 97.94 79 GLY A N 1
ATOM 633 C CA . GLY A 1 79 ? -20.906 -3.033 -2.98 1 97.94 79 GLY A CA 1
ATOM 634 C C . GLY A 1 79 ? -20 -3.926 -3.797 1 97.94 79 GLY A C 1
ATOM 635 O O . GLY A 1 79 ? -19.828 -5.109 -3.482 1 97.94 79 GLY A O 1
ATOM 636 N N . ASP A 1 80 ? -19.359 -3.342 -4.773 1 98.5 80 ASP A N 1
ATOM 637 C CA . ASP A 1 80 ? -18.562 -4.098 -5.727 1 98.5 80 ASP A CA 1
ATOM 638 C C . ASP A 1 80 ? -17.109 -4.227 -5.25 1 98.5 80 ASP A C 1
ATOM 640 O O . ASP A 1 80 ? -16.25 -4.719 -5.98 1 98.5 80 ASP A O 1
ATOM 644 N N . TYR A 1 81 ? -16.891 -3.803 -4.016 1 98.94 81 TYR A N 1
ATOM 645 C CA . TYR A 1 81 ? -15.484 -3.682 -3.617 1 98.94 81 TYR A CA 1
ATOM 646 C C . TYR A 1 81 ? -15.195 -4.523 -2.381 1 98.94 81 TYR A C 1
ATOM 648 O O . TYR A 1 81 ? -16.031 -4.613 -1.473 1 98.94 81 TYR A O 1
ATOM 656 N N . VAL A 1 82 ? -14.016 -5.133 -2.363 1 98.94 82 VAL A N 1
ATOM 657 C CA . VAL A 1 82 ? -13.477 -5.848 -1.212 1 98.94 82 VAL A CA 1
ATOM 658 C C . VAL A 1 82 ? -12.031 -5.41 -0.961 1 98.94 82 VAL A C 1
ATOM 660 O O . VAL A 1 82 ? -11.219 -5.371 -1.888 1 98.94 82 VAL A O 1
ATOM 663 N N . ALA A 1 83 ? -11.75 -5.031 0.242 1 98.94 83 ALA A N 1
ATOM 664 C CA . ALA A 1 83 ? -10.383 -4.703 0.654 1 98.94 83 ALA A CA 1
ATOM 665 C C . ALA A 1 83 ? -9.805 -5.801 1.541 1 98.94 83 ALA A C 1
ATOM 667 O O . ALA A 1 83 ? -10.516 -6.406 2.344 1 98.94 83 ALA A O 1
ATOM 668 N N . ALA A 1 84 ? -8.477 -6.012 1.383 1 98.81 84 ALA A N 1
ATOM 669 C CA . ALA A 1 84 ? -7.773 -7.043 2.143 1 98.81 84 ALA A CA 1
ATOM 670 C C . ALA A 1 84 ? -6.395 -6.559 2.578 1 98.81 84 ALA A C 1
ATOM 672 O O . ALA A 1 84 ? -5.691 -5.898 1.811 1 98.81 84 ALA A O 1
ATOM 673 N N . GLN A 1 85 ? -6.035 -6.891 3.756 1 98.75 85 GLN A N 1
ATOM 674 C CA . GLN A 1 85 ? -4.688 -6.695 4.285 1 98.75 85 GLN A CA 1
ATOM 675 C C . GLN A 1 85 ? -3.955 -8.023 4.43 1 98.75 85 GLN A C 1
ATOM 677 O O . GLN A 1 85 ? -4.5 -8.984 4.98 1 98.75 85 GLN A O 1
ATOM 682 N N . TRP A 1 86 ? -2.717 -8.023 3.934 1 98.69 86 TRP A N 1
ATOM 683 C CA . TRP A 1 86 ? -2.006 -9.297 3.891 1 98.69 86 TRP A CA 1
ATOM 684 C C . TRP A 1 86 ? -0.525 -9.102 4.199 1 98.69 86 TRP A C 1
ATOM 686 O O . TRP A 1 86 ? -0.017 -7.98 4.156 1 98.69 86 TRP A O 1
ATOM 696 N N . VAL A 1 87 ? 0.153 -10.148 4.566 1 98.69 87 VAL A N 1
ATOM 697 C CA . VAL A 1 87 ? 1.582 -10.211 4.855 1 98.69 87 VAL A CA 1
ATOM 698 C C . VAL A 1 87 ? 2.143 -11.562 4.418 1 98.69 87 VAL A C 1
ATOM 700 O O . VAL A 1 87 ? 1.418 -12.555 4.379 1 98.69 87 VAL A O 1
ATOM 703 N N . GLY A 1 88 ? 3.354 -11.57 3.988 1 98.38 88 GLY A N 1
ATOM 704 C CA . GLY A 1 88 ? 3.992 -12.812 3.578 1 98.38 88 GLY A CA 1
ATOM 705 C C . GLY A 1 88 ? 5.316 -12.594 2.867 1 98.38 88 GLY A C 1
ATOM 706 O O . GLY A 1 88 ? 5.934 -11.539 3.008 1 98.38 88 GLY A O 1
ATOM 707 N N . GLY A 1 89 ? 5.695 -13.688 2.143 1 98.19 89 GLY A N 1
ATOM 708 C CA . GLY A 1 89 ? 6.973 -13.656 1.445 1 98.19 89 GLY A CA 1
ATOM 709 C C . GLY A 1 89 ? 7.48 -15.039 1.072 1 98.19 89 GLY A C 1
ATOM 710 O O . GLY A 1 89 ? 6.691 -15.93 0.747 1 98.19 89 GLY A O 1
ATOM 711 N N . GLY A 1 90 ? 8.797 -15.023 0.927 1 98.62 90 GLY A N 1
ATOM 712 C CA . GLY A 1 90 ? 9.469 -16.25 0.502 1 98.62 90 GLY A CA 1
ATOM 713 C C . GLY A 1 90 ? 10.977 -16.109 0.443 1 98.62 90 GLY A C 1
ATOM 714 O O . GLY A 1 90 ? 11.531 -15.102 0.898 1 98.62 90 GLY A O 1
ATOM 715 N N . THR A 1 91 ? 11.562 -17.188 -0.06 1 98.81 91 THR A N 1
ATOM 716 C CA . THR A 1 91 ? 13.016 -17.25 -0.167 1 98.81 91 THR A CA 1
ATOM 717 C C . THR A 1 91 ? 13.438 -17.484 -1.616 1 98.81 91 THR A C 1
ATOM 719 O O . THR A 1 91 ? 12.891 -18.344 -2.305 1 98.81 91 THR A O 1
ATOM 722 N N . HIS A 1 92 ? 14.398 -16.719 -2.041 1 98.75 92 HIS A N 1
ATOM 723 C CA . HIS A 1 92 ? 14.93 -16.859 -3.391 1 98.75 92 HIS A CA 1
ATOM 724 C C . HIS A 1 92 ? 15.836 -18.078 -3.494 1 98.75 92 HIS A C 1
ATOM 726 O O . HIS A 1 92 ? 17.062 -17.969 -3.354 1 98.75 92 HIS A O 1
ATOM 732 N N . THR A 1 93 ? 15.234 -19.141 -3.8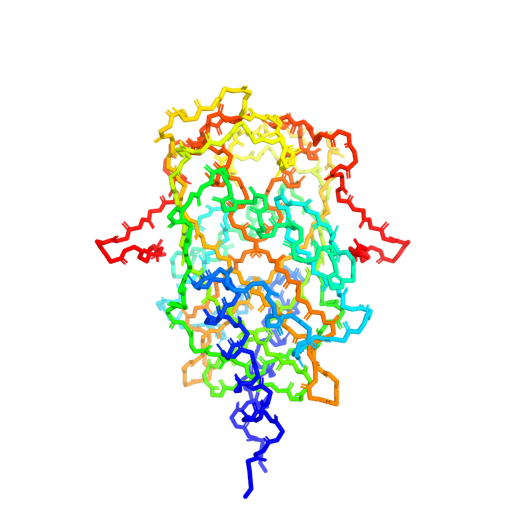83 1 98.75 93 THR A N 1
ATOM 733 C CA . THR A 1 93 ? 16.016 -20.375 -4.035 1 98.75 93 THR A CA 1
ATOM 734 C C . THR A 1 93 ? 15.844 -20.938 -5.441 1 98.75 93 THR A C 1
ATOM 736 O O . THR A 1 93 ? 16.312 -22.047 -5.727 1 98.75 93 THR A O 1
ATOM 739 N N . GLY A 1 94 ? 15.172 -20.234 -6.277 1 98.5 94 GLY A N 1
ATOM 740 C CA . GLY A 1 94 ? 14.961 -20.656 -7.652 1 98.5 94 GLY A CA 1
ATOM 741 C C . GLY A 1 94 ? 15.82 -19.906 -8.648 1 98.5 94 GLY A C 1
ATOM 742 O O . GLY A 1 94 ? 16.984 -19.609 -8.359 1 98.5 94 GLY A O 1
ATOM 743 N N . ARG A 1 95 ? 15.273 -19.641 -9.828 1 98.19 95 ARG A N 1
ATOM 744 C CA . ARG A 1 95 ? 16 -19.031 -10.938 1 98.19 95 ARG A CA 1
ATOM 745 C C . ARG A 1 95 ? 16.281 -17.562 -10.656 1 98.19 95 ARG A C 1
ATOM 747 O O . ARG A 1 95 ? 15.68 -16.969 -9.758 1 98.19 95 ARG A O 1
ATOM 754 N N . ALA A 1 96 ? 17.125 -17.031 -11.438 1 98.06 96 ALA A N 1
ATOM 755 C CA . ALA A 1 96 ? 17.312 -15.586 -11.445 1 98.06 96 ALA A CA 1
ATOM 756 C C . ALA A 1 96 ? 15.992 -14.867 -11.664 1 98.06 96 ALA A C 1
ATOM 758 O O . ALA A 1 96 ? 15.047 -15.438 -12.219 1 98.06 96 ALA A O 1
ATOM 759 N N . PHE A 1 97 ? 15.93 -13.672 -11.172 1 96.62 97 PHE A N 1
ATOM 760 C CA . PHE A 1 97 ? 14.664 -12.953 -11.133 1 96.62 97 PHE A CA 1
ATOM 761 C C . PHE A 1 97 ? 14.844 -11.5 -11.562 1 96.62 97 PHE A C 1
ATOM 763 O O . PHE A 1 97 ? 15.586 -10.75 -10.922 1 96.62 97 PHE A O 1
ATOM 770 N N . ASP A 1 98 ? 14.086 -11.125 -12.617 1 94.69 98 ASP A N 1
ATOM 771 C CA . ASP A 1 98 ? 14.305 -9.781 -13.141 1 94.69 98 ASP A CA 1
ATOM 772 C C . ASP A 1 98 ? 12.992 -9.008 -13.242 1 94.69 98 ASP A C 1
ATOM 774 O O . ASP A 1 98 ? 12.953 -7.898 -13.773 1 94.69 98 ASP A O 1
ATOM 778 N N . ASP A 1 99 ? 11.914 -9.617 -12.719 1 94.31 99 ASP A N 1
ATOM 779 C CA . ASP A 1 99 ? 10.641 -8.898 -12.664 1 94.31 99 ASP A CA 1
ATOM 780 C C . ASP A 1 99 ? 10.539 -8.062 -11.391 1 94.31 99 ASP A C 1
ATOM 782 O O . ASP A 1 99 ? 9.688 -8.32 -10.539 1 94.31 99 ASP A O 1
ATOM 786 N N . LEU A 1 100 ? 11.359 -7.078 -11.305 1 94.38 100 LEU A N 1
ATOM 787 C CA . LEU A 1 100 ? 11.438 -6.105 -10.219 1 94.38 100 LEU A CA 1
ATOM 788 C C . LEU A 1 100 ? 11.445 -4.68 -10.758 1 94.38 100 LEU A C 1
ATOM 790 O O . LEU A 1 100 ? 11.867 -4.449 -11.898 1 94.38 100 LEU A O 1
ATOM 794 N N . VAL A 1 101 ? 11.016 -3.773 -9.969 1 95.31 101 VAL A N 1
ATOM 795 C CA . VAL A 1 101 ? 10.945 -2.371 -10.367 1 95.31 101 VAL A CA 1
ATOM 796 C C . VAL A 1 101 ? 12.352 -1.771 -10.391 1 95.31 101 VAL A C 1
ATOM 798 O O . VAL A 1 101 ? 12.625 -0.848 -11.164 1 95.31 101 VAL A O 1
ATOM 801 N N . VAL A 1 102 ? 13.234 -2.264 -9.555 1 97 102 VAL A N 1
ATOM 802 C CA . VAL A 1 102 ? 14.617 -1.801 -9.5 1 97 102 VAL A CA 1
ATOM 803 C C . VAL A 1 102 ? 15.562 -2.998 -9.484 1 97 102 VAL A C 1
ATOM 805 O O . VAL A 1 102 ? 15.336 -3.965 -8.758 1 97 102 VAL A O 1
ATOM 808 N N . GLY A 1 103 ? 16.578 -2.883 -10.305 1 96.56 103 GLY A N 1
ATOM 809 C CA . GLY A 1 103 ? 17.609 -3.918 -10.297 1 96.56 103 GLY A CA 1
ATOM 810 C C . GLY A 1 103 ? 17.078 -5.281 -10.703 1 96.56 103 GLY A C 1
ATOM 811 O O . GLY A 1 103 ? 16.078 -5.375 -11.414 1 96.56 103 GLY A O 1
ATOM 812 N N . LYS A 1 104 ? 17.844 -6.293 -10.367 1 97.12 104 LYS A N 1
ATOM 813 C CA . LYS A 1 104 ? 17.516 -7.688 -10.625 1 97.12 104 LYS A CA 1
ATOM 814 C C . LYS A 1 104 ? 18.328 -8.625 -9.734 1 97.12 104 LYS A C 1
ATOM 816 O O . LYS A 1 104 ? 19.297 -8.203 -9.109 1 97.12 104 LYS A O 1
ATOM 821 N N . LEU A 1 105 ? 17.844 -9.805 -9.586 1 97.5 105 LEU A N 1
ATOM 822 C CA . LEU A 1 105 ? 18.641 -10.914 -9.078 1 97.5 105 LEU A CA 1
ATOM 823 C C . LEU A 1 105 ? 19.25 -11.727 -10.219 1 97.5 105 LEU A C 1
ATOM 825 O O . LEU A 1 105 ? 18.609 -12.648 -10.727 1 97.5 105 LEU A O 1
ATOM 829 N N . ASP A 1 106 ? 20.438 -11.445 -10.484 1 96.94 106 ASP A N 1
ATOM 830 C CA . ASP A 1 106 ? 21.047 -11.969 -11.695 1 96.94 106 ASP A CA 1
ATOM 831 C C . ASP A 1 106 ? 21.516 -13.414 -11.5 1 96.94 106 ASP A C 1
ATOM 833 O O . ASP A 1 106 ? 21.766 -14.133 -12.469 1 96.94 106 ASP A O 1
ATOM 837 N N . LYS A 1 107 ? 21.703 -13.852 -10.305 1 97.69 107 LYS A N 1
ATOM 838 C CA . LYS A 1 107 ? 22.125 -15.219 -9.992 1 97.69 107 LYS A CA 1
ATOM 839 C C . LYS A 1 107 ? 20.984 -16.016 -9.391 1 97.69 107 LYS A C 1
ATOM 841 O O . LYS A 1 107 ? 20.188 -15.492 -8.609 1 97.69 107 LYS A O 1
ATOM 846 N N . ALA A 1 108 ? 20.938 -17.281 -9.766 1 98.31 108 ALA A N 1
ATOM 847 C CA . ALA A 1 108 ? 19.953 -18.172 -9.164 1 98.31 108 ALA A CA 1
ATOM 848 C C . ALA A 1 108 ? 20.328 -18.516 -7.719 1 98.31 108 ALA A C 1
ATOM 850 O O . ALA A 1 108 ? 21.5 -18.422 -7.336 1 98.31 108 ALA A O 1
ATOM 851 N N . ASN A 1 109 ? 19.266 -18.844 -6.938 1 98.38 109 ASN A N 1
ATOM 852 C CA . ASN A 1 109 ? 19.453 -19.453 -5.617 1 98.38 109 ASN A CA 1
ATOM 853 C C . ASN A 1 109 ? 20.328 -18.578 -4.727 1 98.38 109 ASN A C 1
ATOM 855 O O . ASN A 1 109 ? 21.312 -19.078 -4.16 1 98.38 109 ASN A O 1
ATOM 859 N N . THR A 1 110 ? 20.078 -17.297 -4.613 1 98.25 110 THR A N 1
ATOM 860 C CA . THR A 1 110 ? 20.859 -16.391 -3.793 1 98.25 110 THR A CA 1
ATOM 861 C C . THR A 1 110 ? 20.609 -16.641 -2.309 1 98.25 110 THR A C 1
ATOM 863 O O . THR A 1 110 ? 21.375 -16.188 -1.458 1 98.25 110 THR A O 1
ATOM 866 N N . GLY A 1 111 ? 19.391 -17.234 -1.965 1 98.56 111 GLY A N 1
ATOM 867 C CA . GLY A 1 111 ? 19.047 -17.516 -0.581 1 98.56 111 GLY A CA 1
ATOM 868 C C . GLY A 1 111 ? 18.406 -16.328 0.121 1 98.56 111 GLY A C 1
ATOM 869 O O . GLY A 1 111 ? 18 -16.438 1.281 1 98.56 111 GLY A O 1
ATOM 870 N N . LYS A 1 112 ? 18.328 -15.234 -0.48 1 98.5 112 LYS A N 1
ATOM 871 C CA . LYS A 1 112 ? 17.734 -14.039 0.118 1 98.5 112 LYS A CA 1
ATOM 872 C C . LYS A 1 112 ? 16.266 -14.25 0.421 1 98.5 112 LYS A C 1
ATOM 874 O O . LYS A 1 112 ? 15.547 -14.875 -0.364 1 98.5 112 LYS A O 1
ATOM 879 N N . LYS A 1 113 ? 15.82 -13.695 1.526 1 98.5 113 LYS A N 1
ATOM 880 C CA . LYS A 1 113 ? 14.438 -13.82 1.985 1 98.5 113 LYS A CA 1
ATOM 881 C C . LYS A 1 113 ? 13.703 -12.484 1.89 1 98.5 113 LYS A C 1
ATOM 883 O O . LYS A 1 113 ? 14.289 -11.43 2.152 1 98.5 113 LYS A O 1
ATOM 888 N N . ILE A 1 114 ? 12.477 -12.594 1.556 1 98.31 114 ILE A N 1
ATOM 889 C CA . ILE A 1 114 ? 11.625 -11.406 1.562 1 98.31 114 ILE A CA 1
ATOM 890 C C . ILE A 1 114 ? 10.422 -11.641 2.469 1 98.31 114 ILE A C 1
ATOM 892 O O . ILE A 1 114 ? 9.914 -12.766 2.564 1 98.31 114 ILE A O 1
ATOM 896 N N . HIS A 1 115 ? 9.977 -10.703 3.203 1 98.56 115 HIS A N 1
ATOM 897 C CA . HIS A 1 115 ? 8.805 -10.641 4.074 1 98.56 115 HIS A CA 1
ATOM 898 C C . HIS A 1 115 ? 8.258 -9.219 4.16 1 98.56 115 HIS A C 1
ATOM 900 O O . HIS A 1 115 ? 8.977 -8.297 4.559 1 98.56 115 HIS A O 1
ATOM 906 N N . PHE A 1 116 ? 7.004 -9.078 3.771 1 97.56 116 PHE A N 1
ATOM 907 C CA . PHE A 1 116 ? 6.457 -7.738 3.627 1 97.56 116 PHE A CA 1
ATOM 908 C C . PHE A 1 116 ? 4.934 -7.766 3.676 1 97.56 116 PHE A C 1
ATOM 910 O O . PHE A 1 116 ? 4.324 -8.836 3.586 1 97.56 116 PHE A O 1
ATOM 917 N N . SER A 1 117 ? 4.336 -6.633 3.814 1 97.69 117 SER A N 1
ATOM 918 C CA . SER A 1 117 ? 2.885 -6.504 3.898 1 97.69 117 SER A CA 1
ATOM 919 C C . SER A 1 117 ? 2.33 -5.719 2.715 1 97.69 117 SER A C 1
ATOM 921 O O . SER A 1 117 ? 3.086 -5.102 1.963 1 97.69 117 SER A O 1
ATOM 923 N N . GLY A 1 118 ? 1.011 -5.766 2.555 1 98.12 118 GLY A N 1
ATOM 924 C CA . GLY A 1 118 ? 0.301 -5.016 1.53 1 98.12 118 GLY A CA 1
ATOM 925 C C . GLY A 1 118 ? -1.187 -4.895 1.802 1 98.12 118 GLY A C 1
ATOM 926 O O . GLY A 1 118 ? -1.702 -5.5 2.742 1 98.12 118 GLY A O 1
ATOM 927 N N . ILE A 1 119 ? -1.799 -4.059 1.063 1 98.75 119 ILE A N 1
ATOM 928 C CA . ILE A 1 119 ? -3.246 -3.885 1.035 1 98.75 119 ILE A CA 1
ATOM 929 C C . ILE A 1 119 ? -3.74 -3.906 -0.409 1 98.75 119 ILE A C 1
ATOM 931 O O . ILE A 1 119 ? -3.172 -3.24 -1.277 1 98.75 119 ILE A O 1
ATOM 935 N N . SER A 1 120 ? -4.77 -4.684 -0.668 1 98.75 120 SER A N 1
ATOM 936 C CA . SER A 1 120 ? -5.379 -4.789 -1.99 1 98.75 120 SER A CA 1
ATOM 937 C C . SER A 1 120 ? -6.84 -4.363 -1.96 1 98.75 120 SER A C 1
ATOM 939 O O . SER A 1 120 ? -7.551 -4.637 -0.99 1 98.75 120 SER A O 1
ATOM 941 N N . ILE A 1 121 ? -7.273 -3.744 -2.986 1 98.88 121 ILE A N 1
ATOM 942 C CA . ILE A 1 121 ? -8.695 -3.549 -3.258 1 98.88 121 ILE A CA 1
ATOM 943 C C . ILE A 1 121 ? -9.094 -4.332 -4.508 1 98.88 121 ILE A C 1
ATOM 945 O O . ILE A 1 121 ? -8.484 -4.172 -5.57 1 98.88 121 ILE A O 1
ATOM 949 N N . PHE A 1 122 ? -10.086 -5.137 -4.34 1 98.94 122 PHE A N 1
ATOM 950 C CA . PHE A 1 122 ? -10.688 -5.891 -5.434 1 98.94 122 PHE A CA 1
ATOM 951 C C . PHE A 1 122 ? -11.969 -5.223 -5.91 1 98.94 122 PHE A C 1
ATOM 953 O O . PHE A 1 122 ? -12.773 -4.754 -5.098 1 98.94 122 PHE A O 1
ATOM 960 N N . THR A 1 123 ? -12.117 -5.113 -7.172 1 98.88 123 THR A N 1
ATOM 961 C CA . THR A 1 123 ? -13.391 -4.754 -7.793 1 98.88 123 THR A CA 1
ATOM 962 C C . THR A 1 123 ? -14.039 -5.973 -8.438 1 98.88 123 THR A C 1
ATOM 964 O O . THR A 1 123 ? -13.391 -6.707 -9.188 1 98.88 123 THR A O 1
ATOM 967 N N . LEU A 1 124 ? -15.281 -6.219 -8.117 1 98.88 124 LEU A N 1
ATOM 968 C CA . LEU A 1 124 ? -16 -7.359 -8.68 1 98.88 124 LEU A CA 1
ATOM 969 C C . LEU A 1 124 ? -17.203 -6.898 -9.484 1 98.88 124 LEU A C 1
ATOM 971 O O . LEU A 1 124 ? -17.859 -5.91 -9.125 1 98.88 124 LEU A O 1
ATOM 975 N N . LYS A 1 125 ? -17.453 -7.555 -10.523 1 98.38 125 LYS A N 1
ATOM 976 C CA . LYS A 1 125 ? -18.656 -7.418 -11.344 1 98.38 125 LYS A CA 1
ATOM 977 C C . LYS A 1 125 ? -19.188 -8.781 -11.766 1 98.38 125 LYS A C 1
ATOM 979 O O . LYS A 1 125 ? -18.438 -9.625 -12.258 1 98.38 125 LYS A O 1
ATOM 984 N N . ASN A 1 126 ? -20.469 -8.984 -11.516 1 97.25 126 ASN A N 1
ATOM 985 C CA . ASN A 1 126 ? -21.141 -10.211 -11.922 1 97.25 126 ASN A CA 1
ATOM 986 C C . ASN A 1 126 ? -20.422 -11.453 -11.398 1 97.25 126 ASN A C 1
ATOM 988 O O . ASN A 1 126 ? -20.172 -12.398 -12.156 1 97.25 126 ASN A O 1
ATOM 992 N N . GLY A 1 127 ? -19.938 -11.336 -10.227 1 97.94 127 GLY A N 1
ATOM 993 C CA . GLY A 1 127 ? -19.375 -12.484 -9.531 1 97.94 127 GLY A CA 1
ATOM 994 C C . GLY A 1 127 ? -17.938 -12.773 -9.906 1 97.94 127 GLY A C 1
ATOM 995 O O . GLY A 1 127 ? -17.375 -13.781 -9.492 1 97.94 127 GLY A O 1
ATOM 996 N N . LYS A 1 128 ? -17.328 -11.883 -10.656 1 98.88 128 LYS A N 1
ATOM 997 C CA . LYS A 1 128 ? -15.938 -12.047 -11.078 1 98.88 128 LYS A CA 1
ATOM 998 C C . LYS A 1 128 ? -15.078 -10.867 -10.617 1 98.88 128 LYS A C 1
ATOM 1000 O O . LYS A 1 128 ? -15.555 -9.734 -10.562 1 98.88 128 LYS A O 1
ATOM 1005 N N . ILE A 1 129 ? -13.875 -11.148 -10.32 1 98.94 129 ILE A N 1
ATOM 1006 C CA . ILE A 1 129 ? -12.914 -10.078 -10.047 1 98.94 129 ILE A CA 1
ATOM 1007 C C . ILE A 1 129 ? -12.492 -9.43 -11.367 1 98.94 129 ILE A C 1
ATOM 1009 O O . ILE A 1 129 ? -12.039 -10.109 -12.289 1 98.94 129 ILE A O 1
ATOM 1013 N N . VAL A 1 130 ? -12.617 -8.125 -11.414 1 98.81 130 VAL A N 1
ATOM 1014 C CA . VAL A 1 130 ? -12.242 -7.43 -12.641 1 98.81 130 VAL A CA 1
ATOM 1015 C C . VAL A 1 130 ? -10.961 -6.637 -12.406 1 98.81 130 VAL A C 1
ATOM 1017 O O . VAL A 1 130 ? -10.242 -6.316 -13.359 1 98.81 130 VAL A O 1
ATOM 1020 N N . ARG A 1 131 ? -10.711 -6.297 -11.148 1 98.75 131 ARG A N 1
ATOM 1021 C CA . ARG A 1 131 ? -9.477 -5.613 -10.797 1 98.75 131 ARG A CA 1
ATOM 1022 C C . ARG A 1 131 ? -8.953 -6.09 -9.445 1 98.75 131 ARG A C 1
ATOM 1024 O O . ARG A 1 131 ? -9.734 -6.316 -8.516 1 98.75 131 ARG A O 1
ATOM 1031 N N . GLU A 1 132 ? -7.684 -6.195 -9.297 1 98.81 132 GLU A N 1
ATOM 1032 C CA . GLU A 1 132 ? -6.914 -6.309 -8.062 1 98.81 132 GLU A CA 1
ATOM 1033 C C . GLU A 1 132 ? -5.805 -5.262 -8.008 1 98.81 132 GLU A C 1
ATOM 1035 O O . GLU A 1 132 ? -4.746 -5.438 -8.617 1 98.81 132 GLU A O 1
ATOM 1040 N N . ILE A 1 133 ? -6.027 -4.191 -7.238 1 98.62 133 ILE A N 1
ATOM 1041 C CA . ILE A 1 133 ? -5.086 -3.082 -7.141 1 98.62 133 ILE A CA 1
ATOM 1042 C C . ILE A 1 133 ? -4.496 -3.027 -5.734 1 98.62 133 ILE A C 1
ATOM 1044 O O . ILE A 1 133 ? -5.234 -2.912 -4.75 1 98.62 133 ILE A O 1
ATOM 1048 N N . ALA A 1 134 ? -3.189 -3.102 -5.695 1 98.25 134 ALA A N 1
ATOM 1049 C CA . ALA A 1 134 ? -2.561 -3.201 -4.379 1 98.25 134 ALA A CA 1
ATOM 1050 C C . ALA A 1 134 ? -1.518 -2.104 -4.184 1 98.25 134 ALA A C 1
ATOM 1052 O O . ALA A 1 134 ? -1.005 -1.547 -5.16 1 98.25 134 ALA A O 1
ATOM 1053 N N . GLU A 1 135 ? -1.336 -1.716 -3.021 1 97.88 135 GLU A N 1
ATOM 1054 C CA . GLU A 1 135 ? -0.103 -1.126 -2.508 1 97.88 135 GLU A CA 1
ATOM 1055 C C . GLU A 1 135 ? 0.601 -2.072 -1.541 1 97.88 135 GLU A C 1
ATOM 1057 O O . GLU A 1 135 ? -0.051 -2.773 -0.765 1 97.88 135 GLU A O 1
ATOM 1062 N N . GLU A 1 136 ? 1.91 -2.061 -1.627 1 97.12 136 GLU A N 1
ATOM 1063 C CA . GLU A 1 136 ? 2.672 -3.016 -0.83 1 97.12 136 GLU A CA 1
ATOM 1064 C C . GLU A 1 136 ? 4.016 -2.432 -0.4 1 97.12 136 GLU A C 1
ATOM 1066 O O . GLU A 1 136 ? 4.395 -1.345 -0.841 1 97.12 136 GLU A O 1
ATOM 1071 N N . GLY A 1 137 ? 4.695 -3.148 0.499 1 95.56 137 GLY A N 1
ATOM 1072 C CA . GLY A 1 137 ? 6.023 -2.768 0.951 1 95.56 137 GLY A CA 1
ATOM 1073 C C . GLY A 1 137 ? 7.098 -3 -0.093 1 95.56 137 GLY A C 1
ATOM 1074 O O . GLY A 1 137 ? 8.039 -3.768 0.134 1 95.56 137 GLY A O 1
ATOM 1075 N N . GLY A 1 138 ? 6.957 -2.354 -1.195 1 93.81 138 GLY A N 1
ATOM 1076 C CA . GLY A 1 138 ? 7.922 -2.51 -2.271 1 93.81 138 GLY A CA 1
ATOM 1077 C C . GLY A 1 138 ? 9.336 -2.127 -1.867 1 93.81 138 GLY A C 1
ATOM 1078 O O . GLY A 1 138 ? 10.289 -2.832 -2.195 1 93.81 138 GLY A O 1
ATOM 1079 N N . LEU A 1 139 ? 9.492 -1.068 -1.148 1 95.88 139 LEU A N 1
ATOM 1080 C CA . LEU A 1 139 ? 10.797 -0.651 -0.654 1 95.88 139 LEU A CA 1
ATOM 1081 C C . LEU A 1 139 ? 11.383 -1.695 0.294 1 95.88 139 LEU A C 1
ATOM 1083 O O . LEU A 1 139 ? 12.57 -2.016 0.22 1 95.88 139 LEU A O 1
ATOM 1087 N N . THR A 1 140 ? 10.516 -2.211 1.163 1 96.62 140 THR A N 1
ATOM 1088 C CA . THR A 1 140 ? 10.945 -3.227 2.121 1 96.62 140 THR A CA 1
ATOM 1089 C C . THR A 1 140 ? 11.547 -4.43 1.401 1 96.62 140 THR A C 1
ATOM 1091 O O . THR A 1 140 ? 12.625 -4.898 1.764 1 96.62 140 THR A O 1
ATOM 1094 N N . VAL A 1 141 ? 10.883 -4.871 0.374 1 96.88 141 VAL A N 1
ATOM 1095 C CA . VAL A 1 141 ? 11.336 -6.02 -0.406 1 96.88 141 VAL A CA 1
ATOM 1096 C C . VAL A 1 141 ? 12.703 -5.719 -1.018 1 96.88 141 VAL A C 1
ATOM 1098 O O . VAL A 1 141 ? 13.633 -6.52 -0.896 1 96.88 141 VAL A O 1
ATOM 1101 N N . LEU A 1 142 ? 12.789 -4.574 -1.649 1 97.12 142 LEU A N 1
ATOM 1102 C CA . LEU A 1 142 ? 14.016 -4.23 -2.361 1 97.12 142 LEU A CA 1
ATOM 1103 C C . LEU A 1 142 ? 15.18 -4.047 -1.39 1 97.12 142 LEU A C 1
ATOM 1105 O O . LEU A 1 142 ? 16.328 -4.359 -1.718 1 97.12 142 LEU A O 1
ATOM 1109 N N . GLN A 1 143 ? 14.938 -3.557 -0.224 1 97.62 143 GLN A N 1
ATOM 1110 C CA . GLN A 1 143 ? 15.953 -3.453 0.818 1 97.62 143 GLN A CA 1
ATOM 1111 C C . GLN A 1 143 ? 16.422 -4.836 1.269 1 97.62 143 GLN A C 1
ATOM 1113 O O . GLN A 1 143 ? 17.625 -5.07 1.419 1 97.62 143 GLN A O 1
ATOM 1118 N N . GLN A 1 144 ? 15.484 -5.734 1.459 1 97.88 144 GLN A N 1
ATOM 1119 C CA . GLN A 1 144 ? 15.797 -7.094 1.877 1 97.88 144 GLN A CA 1
ATOM 1120 C C . GLN A 1 144 ? 16.625 -7.82 0.815 1 97.88 144 GLN A C 1
ATOM 1122 O O . GLN A 1 144 ? 17.453 -8.664 1.141 1 97.88 144 GLN A O 1
ATOM 1127 N N . LEU A 1 145 ? 16.438 -7.426 -0.432 1 97.88 145 LEU A N 1
ATOM 1128 C CA . LEU A 1 145 ? 17.156 -8.047 -1.541 1 97.88 145 LEU A CA 1
ATOM 1129 C C . LEU A 1 145 ? 18.469 -7.336 -1.793 1 97.88 145 LEU A C 1
ATOM 1131 O O . LEU A 1 145 ? 19.266 -7.777 -2.625 1 97.88 145 LEU A O 1
ATOM 1135 N N . GLY A 1 146 ? 18.688 -6.242 -1.167 1 97.06 146 GLY A N 1
ATOM 1136 C CA . GLY A 1 146 ? 19.953 -5.527 -1.277 1 97.06 146 GLY A CA 1
ATOM 1137 C C . GLY A 1 146 ? 20.047 -4.676 -2.529 1 97.06 146 GLY A C 1
ATOM 1138 O O . GLY A 1 146 ? 21.141 -4.426 -3.035 1 97.06 146 GLY A O 1
ATOM 1139 N N . LEU A 1 147 ? 18.922 -4.195 -3 1 97.06 147 LEU A N 1
ATOM 1140 C CA . LEU A 1 147 ? 18.922 -3.537 -4.301 1 97.06 147 LEU A CA 1
ATOM 1141 C C . LEU A 1 147 ? 18.797 -2.025 -4.148 1 97.06 147 LEU A C 1
ATOM 1143 O O . LEU A 1 147 ? 19.016 -1.279 -5.105 1 97.06 147 LEU A O 1
ATOM 1147 N N . VAL A 1 148 ? 18.422 -1.568 -2.971 1 97.31 148 VAL A N 1
ATOM 1148 C CA . VAL A 1 148 ? 18.328 -0.15 -2.639 1 97.31 148 VAL A CA 1
ATOM 1149 C C . VAL A 1 148 ? 18.938 0.101 -1.264 1 97.31 148 VAL A C 1
ATOM 1151 O O . VAL A 1 148 ? 19.203 -0.84 -0.509 1 97.31 148 VAL A O 1
ATOM 1154 N N . PRO A 1 149 ? 19.203 1.389 -0.875 1 97.69 149 PRO A N 1
ATOM 1155 C CA . PRO A 1 149 ? 19.766 1.673 0.449 1 97.69 149 PRO A CA 1
ATOM 1156 C C . PRO A 1 149 ? 18.859 1.201 1.586 1 97.69 149 PRO A C 1
ATOM 1158 O O . PRO A 1 149 ? 17.625 1.19 1.442 1 97.69 149 PRO A O 1
ATOM 1161 N N . GLN A 1 150 ? 19.516 0.85 2.656 1 97.5 150 GLN A N 1
ATOM 1162 C CA . GLN A 1 150 ? 18.812 0.398 3.85 1 97.5 150 GLN A CA 1
ATOM 1163 C C . GLN A 1 150 ? 18.109 1.561 4.551 1 97.5 150 GLN A C 1
ATOM 1165 O O . GLN A 1 150 ? 18.453 2.723 4.32 1 97.5 150 GLN A O 1
ATOM 1170 N N . PRO A 1 151 ? 17.141 1.257 5.352 1 97 151 PRO A N 1
ATOM 1171 C CA . PRO A 1 151 ? 16.422 2.332 6.043 1 97 151 PRO A CA 1
ATOM 1172 C C . PRO A 1 151 ? 17.328 3.15 6.957 1 97 151 PRO A C 1
ATOM 1174 O O . PRO A 1 151 ? 18.297 2.621 7.504 1 97 151 PRO A O 1
ATOM 1177 N N . ASN A 1 152 ? 16.969 4.434 7.043 1 97 152 ASN A N 1
ATOM 1178 C CA . ASN A 1 152 ? 17.609 5.223 8.094 1 97 152 ASN A CA 1
ATOM 1179 C C . ASN A 1 152 ? 17.422 4.578 9.469 1 97 152 ASN A C 1
ATOM 1181 O O . ASN A 1 152 ? 16.453 3.857 9.695 1 97 152 ASN A O 1
ATOM 1185 N N . PRO A 1 153 ? 18.391 4.828 10.367 1 94.75 153 PRO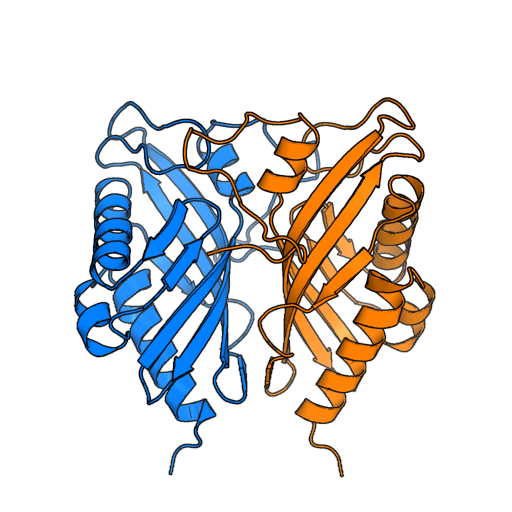 A N 1
ATOM 1186 C CA . PRO A 1 153 ? 18.234 4.266 11.711 1 94.75 153 PRO A CA 1
ATOM 1187 C C . PRO A 1 153 ? 16.891 4.617 12.344 1 94.75 153 PRO A C 1
ATOM 1189 O O . PRO A 1 153 ? 16.5 5.781 12.336 1 94.75 153 PRO A O 1
ATOM 1192 N N . GLY A 1 154 ? 16.219 3.58 12.773 1 93.38 154 GLY A N 1
ATOM 1193 C CA . GLY A 1 154 ? 14.953 3.793 13.461 1 93.38 154 GLY A CA 1
ATOM 1194 C C . GLY A 1 154 ? 13.758 3.723 12.539 1 93.38 154 GLY A C 1
ATOM 1195 O O . GLY A 1 154 ? 12.609 3.771 12.992 1 93.38 154 GLY A O 1
ATOM 1196 N N . LYS A 1 155 ? 13.992 3.561 11.258 1 94.94 155 LYS A N 1
ATOM 1197 C CA . LYS A 1 155 ? 12.906 3.535 10.281 1 94.94 155 LYS A CA 1
ATOM 1198 C C . LYS A 1 155 ? 12.688 2.125 9.734 1 94.94 155 LYS A C 1
ATOM 1200 O O . LYS A 1 155 ? 12.008 1.943 8.727 1 94.94 155 LYS A O 1
ATOM 1205 N N . GLU A 1 156 ? 13.195 1.131 10.414 1 94.44 156 GLU A N 1
ATOM 1206 C CA . GLU A 1 156 ? 13.062 -0.261 9.992 1 94.44 156 GLU A CA 1
ATOM 1207 C C . GLU A 1 156 ? 11.641 -0.768 10.203 1 94.44 156 GLU A C 1
ATOM 1209 O O . GLU A 1 156 ? 11 -0.439 11.203 1 94.44 156 GLU A O 1
ATOM 1214 N N . VAL A 1 157 ? 11.188 -1.491 9.242 1 95.12 157 VAL A N 1
ATOM 1215 C CA . VAL A 1 157 ? 9.938 -2.215 9.453 1 95.12 157 VAL A CA 1
ATOM 1216 C C . VAL A 1 157 ? 10.188 -3.414 10.367 1 95.12 157 VAL A C 1
ATOM 1218 O O . VAL A 1 157 ? 11.109 -4.199 10.133 1 95.12 157 VAL A O 1
ATOM 1221 N N . VAL A 1 158 ? 9.281 -3.57 11.328 1 95.31 158 VAL A N 1
ATOM 1222 C CA . VAL A 1 158 ? 9.477 -4.613 12.328 1 95.31 158 VAL A CA 1
ATOM 1223 C C . VAL A 1 158 ? 8.312 -5.598 12.289 1 95.31 158 VAL A C 1
ATOM 1225 O O . VAL A 1 158 ? 7.156 -5.199 12.125 1 95.31 158 VAL A O 1
ATOM 1228 N N . TYR A 1 159 ? 8.625 -6.836 12.484 1 96.75 159 TYR A N 1
ATOM 1229 C CA . TYR A 1 159 ? 7.637 -7.906 12.531 1 96.75 159 TYR A CA 1
ATOM 1230 C C . TYR A 1 159 ? 7.715 -8.664 13.852 1 96.75 159 TYR A C 1
ATOM 1232 O O . TYR A 1 159 ? 8.805 -8.844 14.406 1 96.75 159 TYR A O 1
ATO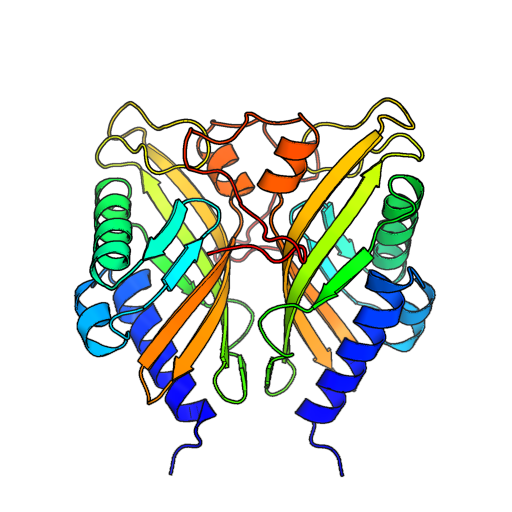M 1240 N N . ASP A 1 160 ? 6.598 -9.117 14.305 1 97.12 160 ASP A N 1
ATOM 1241 C CA . ASP A 1 160 ? 6.594 -9.906 15.539 1 97.12 160 ASP A CA 1
ATOM 1242 C C . ASP A 1 160 ? 6.891 -11.375 15.25 1 97.12 160 ASP A C 1
ATOM 1244 O O . ASP A 1 160 ? 7.211 -11.742 14.117 1 97.12 160 ASP A O 1
ATOM 1248 N N . THR A 1 161 ? 6.805 -12.25 16.266 1 96.69 161 THR A N 1
ATOM 1249 C CA . THR A 1 161 ? 7.211 -13.648 16.156 1 96.69 161 THR A CA 1
ATOM 1250 C C . THR A 1 161 ? 6.258 -14.422 15.25 1 96.69 161 THR A C 1
ATOM 1252 O O . THR A 1 161 ? 6.609 -15.484 14.734 1 96.69 161 THR A O 1
ATOM 1255 N N . GLU A 1 162 ? 5.066 -13.906 15.031 1 95.81 162 GLU A N 1
ATOM 1256 C CA . GLU A 1 162 ? 4.09 -14.562 14.172 1 95.81 162 GLU A CA 1
ATOM 1257 C C . GLU A 1 162 ? 4.18 -14.047 12.742 1 95.81 162 GLU A C 1
ATOM 1259 O O . GLU A 1 162 ? 3.43 -14.492 11.867 1 95.81 162 GLU A O 1
ATOM 1264 N N . GLY A 1 163 ? 5.047 -13.078 12.508 1 96.75 163 GLY A N 1
ATOM 1265 C CA . GLY A 1 163 ? 5.25 -12.539 11.172 1 96.75 163 GLY A CA 1
ATOM 1266 C C . GLY A 1 163 ? 4.352 -11.359 10.859 1 96.75 163 GLY A C 1
ATOM 1267 O O . GLY A 1 163 ? 4.246 -10.938 9.703 1 96.75 163 GLY A O 1
ATOM 1268 N N . ASN A 1 164 ? 3.672 -10.852 11.891 1 97.12 164 ASN A N 1
ATOM 1269 C CA . ASN A 1 164 ? 2.857 -9.664 11.672 1 97.12 164 ASN A CA 1
ATOM 1270 C C . ASN A 1 164 ? 3.684 -8.383 11.797 1 97.12 164 ASN A C 1
ATOM 1272 O O . ASN A 1 164 ? 4.555 -8.289 12.664 1 97.12 164 ASN A O 1
ATOM 1276 N N . GLN A 1 165 ? 3.381 -7.473 10.891 1 96.31 165 GLN A N 1
ATOM 1277 C CA . GLN A 1 165 ? 4.035 -6.176 11.039 1 96.31 165 GLN A CA 1
ATOM 1278 C C . GLN A 1 165 ? 3.592 -5.48 12.328 1 96.31 165 GLN A C 1
ATOM 1280 O O . GLN A 1 165 ? 2.406 -5.48 12.656 1 96.31 165 GLN A O 1
ATOM 1285 N N . VAL A 1 166 ? 4.586 -4.91 12.977 1 94.69 166 VAL A N 1
ATOM 1286 C CA . VAL A 1 166 ? 4.328 -4.207 14.227 1 94.69 166 VAL A CA 1
ATOM 1287 C C . VAL A 1 166 ? 4.246 -2.705 13.969 1 94.69 166 VAL A C 1
ATOM 1289 O O . VAL A 1 166 ? 5.098 -2.139 13.281 1 94.69 166 VAL A O 1
ATOM 1292 N N . TYR A 1 167 ? 3.162 -2.1 14.484 1 93.25 167 TYR A N 1
ATOM 1293 C CA . TYR A 1 167 ? 2.994 -0.657 14.344 1 93.25 167 TYR A CA 1
ATOM 1294 C C . TYR A 1 167 ? 3.135 0.044 15.688 1 93.25 167 TYR A C 1
ATOM 1296 O O . TYR A 1 167 ? 2.84 -0.541 16.734 1 93.25 167 TYR A O 1
ATOM 1304 N N . MET B 1 1 ? -32.031 5.809 10.672 1 77.56 1 MET B N 1
ATOM 1305 C CA . MET B 1 1 ? -30.766 6.062 11.359 1 77.56 1 MET B CA 1
ATOM 1306 C C . MET B 1 1 ? -29.578 5.508 10.57 1 77.56 1 MET B C 1
ATOM 1308 O O . MET B 1 1 ? -29.719 4.488 9.883 1 77.56 1 MET B O 1
ATOM 1312 N N . ALA B 1 2 ? -28.562 6.246 10.594 1 92.75 2 ALA B N 1
ATOM 1313 C CA . ALA B 1 2 ? -27.438 5.809 9.766 1 92.75 2 ALA B CA 1
ATOM 1314 C C . ALA B 1 2 ? -26.828 4.516 10.305 1 92.75 2 ALA B C 1
ATOM 1316 O O . ALA B 1 2 ? -26.781 4.301 11.516 1 92.75 2 ALA B O 1
ATOM 1317 N N . THR B 1 3 ? -26.547 3.506 9.445 1 96.62 3 THR B N 1
ATOM 1318 C CA . THR B 1 3 ? -25.859 2.279 9.852 1 96.62 3 THR B CA 1
ATOM 1319 C C . THR B 1 3 ? -24.5 2.592 10.453 1 96.62 3 THR B C 1
ATOM 1321 O O . THR B 1 3 ? -23.984 3.707 10.312 1 96.62 3 THR B O 1
ATOM 1324 N N . LEU B 1 4 ? -24 1.716 11.156 1 97.88 4 LEU B N 1
ATOM 1325 C CA . LEU B 1 4 ? -22.641 1.861 11.703 1 97.88 4 LEU B CA 1
ATOM 1326 C C . LEU B 1 4 ? -21.656 2.207 10.602 1 97.88 4 LEU B C 1
ATOM 1328 O O . LEU B 1 4 ? -20.812 3.09 10.773 1 97.88 4 LEU B O 1
ATOM 1332 N N . GLU B 1 5 ? -21.734 1.518 9.453 1 98.12 5 GLU B N 1
ATOM 1333 C CA . GLU B 1 5 ? -20.844 1.731 8.32 1 98.12 5 GLU B CA 1
ATOM 1334 C C . GLU B 1 5 ? -20.969 3.148 7.773 1 98.12 5 GLU B C 1
ATOM 1336 O O . GLU B 1 5 ? -19.969 3.775 7.414 1 98.12 5 GLU B O 1
ATOM 1341 N N . GLN B 1 6 ? -22.172 3.6 7.648 1 98.06 6 GLN B N 1
ATOM 1342 C CA . GLN B 1 6 ? -22.406 4.961 7.176 1 98.06 6 GLN B CA 1
ATOM 1343 C C . GLN B 1 6 ? -21.797 5.984 8.125 1 98.06 6 GLN B C 1
ATOM 1345 O O . GLN B 1 6 ? -21.172 6.953 7.691 1 98.06 6 GLN B O 1
ATOM 1350 N N . ARG B 1 7 ? -21.938 5.773 9.422 1 98.5 7 ARG B N 1
ATOM 1351 C CA . ARG B 1 7 ? -21.375 6.668 10.422 1 98.5 7 ARG B CA 1
ATOM 1352 C C . ARG B 1 7 ? -19.844 6.629 10.383 1 98.5 7 ARG B C 1
ATOM 1354 O O . ARG B 1 7 ? -19.188 7.668 10.453 1 98.5 7 ARG B O 1
ATOM 1361 N N . ASN B 1 8 ? -19.297 5.406 10.297 1 98.75 8 ASN B N 1
ATOM 1362 C CA . ASN B 1 8 ? -17.844 5.266 10.227 1 98.75 8 ASN B CA 1
ATOM 1363 C C . ASN B 1 8 ? -17.281 5.945 8.984 1 98.75 8 ASN B C 1
ATOM 1365 O O . ASN B 1 8 ? -16.234 6.594 9.055 1 98.75 8 ASN B O 1
ATOM 1369 N N . LYS B 1 9 ? -17.984 5.793 7.891 1 98.75 9 LYS B N 1
ATOM 1370 C CA . LYS B 1 9 ? -17.531 6.441 6.66 1 98.75 9 LYS B CA 1
ATOM 1371 C C . LYS B 1 9 ? -17.578 7.961 6.797 1 98.75 9 LYS B C 1
ATOM 1373 O O . LYS B 1 9 ? -16.703 8.664 6.281 1 98.75 9 LYS B O 1
ATOM 1378 N N . ALA B 1 10 ? -18.531 8.508 7.391 1 98.75 10 ALA B N 1
ATOM 1379 C CA . ALA B 1 10 ? -18.641 9.953 7.594 1 98.75 10 ALA B CA 1
ATOM 1380 C C . ALA B 1 10 ? -17.484 10.469 8.438 1 98.75 10 ALA B C 1
ATOM 1382 O O . ALA B 1 10 ? -16.922 11.539 8.156 1 98.75 10 ALA B O 1
ATOM 1383 N N . VAL B 1 11 ? -17.141 9.719 9.492 1 98.88 11 VAL B N 1
ATOM 1384 C CA . VAL B 1 11 ? -16 10.086 10.336 1 98.88 11 VAL B CA 1
ATOM 1385 C C . VAL B 1 11 ? -14.719 10.094 9.516 1 98.88 11 VAL B C 1
ATOM 1387 O O . VAL B 1 11 ? -13.961 11.062 9.555 1 98.88 11 VAL B O 1
ATOM 1390 N N . VAL B 1 12 ? -14.477 9.062 8.734 1 98.94 12 VAL B N 1
ATOM 1391 C CA . VAL B 1 12 ? -13.25 8.938 7.945 1 98.94 12 VAL B CA 1
ATOM 1392 C C . VAL B 1 12 ? -13.219 10.016 6.867 1 98.94 12 VAL B C 1
ATOM 1394 O O . VAL B 1 12 ? -12.172 10.602 6.598 1 98.94 12 VAL B O 1
ATOM 1397 N N . ALA B 1 13 ? -14.359 10.266 6.266 1 98.81 13 ALA B N 1
ATOM 1398 C CA . ALA B 1 13 ? -14.422 11.305 5.242 1 98.81 13 ALA B CA 1
ATOM 1399 C C . ALA B 1 13 ? -14.062 12.672 5.824 1 98.81 13 ALA B C 1
ATOM 1401 O O . ALA B 1 13 ? -13.305 13.43 5.219 1 98.81 13 ALA B O 1
ATOM 1402 N N . LYS B 1 14 ? -14.625 12.984 6.973 1 98.88 14 LYS B N 1
ATOM 1403 C CA . LYS B 1 14 ? -14.305 14.25 7.633 1 98.88 14 LYS B CA 1
ATOM 1404 C C . LYS B 1 14 ? -12.828 14.312 8.016 1 98.88 14 LYS B C 1
ATOM 1406 O O . LYS B 1 14 ? -12.172 15.328 7.801 1 98.88 14 LYS B O 1
ATOM 1411 N N . TYR B 1 15 ? -12.359 13.203 8.578 1 98.88 15 TYR B N 1
ATOM 1412 C CA . TYR B 1 15 ? -10.945 13.125 8.953 1 98.88 15 TYR B CA 1
ATOM 1413 C C . TYR B 1 15 ? -10.055 13.359 7.742 1 98.88 15 TYR B C 1
ATOM 1415 O O . TYR B 1 15 ? -9.125 14.18 7.797 1 98.88 15 TYR B O 1
ATOM 1423 N N . PHE B 1 16 ? -10.328 12.68 6.668 1 98.81 16 PHE B N 1
ATOM 1424 C CA . PHE B 1 16 ? -9.523 12.797 5.461 1 98.81 16 PHE B CA 1
ATOM 1425 C C . PHE B 1 16 ? -9.539 14.227 4.93 1 98.81 16 PHE B C 1
ATOM 1427 O O . PHE B 1 16 ? -8.484 14.789 4.621 1 98.81 16 PHE B O 1
ATOM 1434 N N . GLU B 1 17 ? -10.664 14.852 4.828 1 98.75 17 GLU B N 1
ATOM 1435 C CA . GLU B 1 17 ? -10.82 16.219 4.328 1 98.75 17 GLU B CA 1
ATOM 1436 C C . GLU B 1 17 ? -10.047 17.203 5.195 1 98.75 17 GLU B C 1
ATOM 1438 O O . GLU B 1 17 ? -9.281 18.031 4.68 1 98.75 17 GLU B O 1
ATOM 1443 N N . GLU B 1 18 ? -10.195 17.125 6.453 1 98.81 18 GLU B N 1
ATOM 1444 C CA . GLU B 1 18 ? -9.594 18.109 7.359 1 98.81 18 GLU B CA 1
ATOM 1445 C C . GLU B 1 18 ? -8.094 17.875 7.508 1 98.81 18 GLU B C 1
ATOM 1447 O O . GLU B 1 18 ? -7.301 18.812 7.406 1 98.81 18 GLU B O 1
ATOM 1452 N N . TYR B 1 19 ? -7.676 16.641 7.719 1 98.75 19 TYR B N 1
ATOM 1453 C CA . TYR B 1 19 ? -6.285 16.312 8.016 1 98.75 19 TYR B CA 1
ATOM 1454 C C . TYR B 1 19 ? -5.457 16.25 6.738 1 98.75 19 TYR B C 1
ATOM 1456 O O . TYR B 1 19 ? -4.527 17.031 6.551 1 98.75 19 TYR B O 1
ATOM 1464 N N . TRP B 1 20 ? -5.855 15.469 5.754 1 98.56 20 TRP B N 1
ATOM 1465 C CA . TRP B 1 20 ? -4.996 15.156 4.617 1 98.56 20 TRP B CA 1
ATOM 1466 C C . TRP B 1 20 ? -5.199 16.172 3.488 1 98.56 20 TRP B C 1
ATOM 1468 O O . TRP B 1 20 ? -4.297 16.391 2.684 1 98.56 20 TRP B O 1
ATOM 1478 N N . VAL B 1 21 ? -6.359 16.75 3.43 1 98.62 21 VAL B N 1
ATOM 1479 C CA . VAL B 1 21 ? -6.605 17.672 2.326 1 98.62 21 VAL B CA 1
ATOM 1480 C C . VAL B 1 21 ? -6.293 19.109 2.768 1 98.62 21 VAL B C 1
ATOM 1482 O O . VAL B 1 21 ? -5.516 19.812 2.115 1 98.62 21 VAL B O 1
ATOM 1485 N N . LYS B 1 22 ? -6.781 19.547 3.973 1 98.44 22 LYS B N 1
ATOM 1486 C CA . LYS B 1 22 ? -6.699 20.938 4.395 1 98.44 22 LYS B CA 1
ATOM 1487 C C . LYS B 1 22 ? -5.504 21.156 5.32 1 98.44 22 LYS B C 1
ATOM 1489 O O . LYS B 1 22 ? -5.137 22.297 5.602 1 98.44 22 LYS B O 1
ATOM 1494 N N . GLY B 1 23 ? -4.973 20.094 5.836 1 98.19 23 GLY B N 1
ATOM 1495 C CA . GLY B 1 23 ? -3.846 20.219 6.75 1 98.19 23 GLY B CA 1
ATOM 1496 C C . GLY B 1 23 ? -4.258 20.656 8.141 1 98.19 23 GLY B C 1
ATOM 1497 O O . GLY B 1 23 ? -3.434 21.156 8.906 1 98.19 23 GLY B O 1
ATOM 1498 N N . ASN B 1 24 ? -5.477 20.484 8.43 1 98.56 24 ASN B N 1
ATOM 1499 C CA . ASN B 1 24 ? -5.988 20.859 9.75 1 98.56 24 ASN B CA 1
ATOM 1500 C C . ASN B 1 24 ? -5.723 19.75 10.773 1 98.56 24 ASN B C 1
ATOM 1502 O O . ASN B 1 24 ? -6.562 18.875 10.977 1 98.56 24 ASN B O 1
ATOM 1506 N N . VAL B 1 25 ? -4.672 19.844 11.547 1 98.44 25 VAL B N 1
ATOM 1507 C CA . VAL B 1 25 ? -4.227 18.781 12.422 1 98.44 25 VAL B CA 1
ATOM 1508 C C . VAL B 1 25 ? -5.125 18.719 13.656 1 98.44 25 VAL B C 1
ATOM 1510 O O . VAL B 1 25 ? -5.191 17.688 14.336 1 98.44 25 VAL B O 1
ATOM 1513 N N . SER B 1 26 ? -5.844 19.719 13.984 1 98.44 26 SER B N 1
ATOM 1514 C CA . SER B 1 26 ? -6.652 19.766 15.195 1 98.44 26 SER B CA 1
ATOM 1515 C C . SER B 1 26 ? -7.793 18.75 15.141 1 98.44 26 SER B C 1
ATOM 1517 O O . SER B 1 26 ? -8.344 18.375 16.172 1 98.44 26 SER B O 1
ATOM 1519 N N . VAL B 1 27 ? -8.156 18.312 13.984 1 98.81 27 VAL B N 1
ATOM 1520 C CA . VAL B 1 27 ? -9.273 17.391 13.812 1 98.81 27 VAL B CA 1
ATOM 1521 C C . VAL B 1 27 ? -8.961 16.062 14.516 1 98.81 27 VAL B C 1
ATOM 1523 O O . VAL B 1 27 ? -9.875 15.328 14.898 1 98.81 27 VAL B O 1
ATOM 1526 N N . VAL B 1 28 ? -7.699 15.742 14.664 1 98.75 28 VAL B N 1
ATOM 1527 C CA . VAL B 1 28 ? -7.277 14.508 15.328 1 98.75 28 VAL B CA 1
ATOM 1528 C C . VAL B 1 28 ? -7.816 14.484 16.75 1 98.75 28 VAL B C 1
ATOM 1530 O O . VAL B 1 28 ? -8.188 13.43 17.266 1 98.75 28 VAL B O 1
ATOM 1533 N N . ASP B 1 29 ? -7.859 15.664 17.422 1 98.75 29 ASP B N 1
ATOM 1534 C CA . ASP B 1 29 ? -8.375 15.758 18.781 1 98.75 29 ASP B CA 1
ATOM 1535 C C . ASP B 1 29 ? -9.852 15.375 18.828 1 98.75 29 ASP B C 1
ATOM 1537 O O . ASP B 1 29 ? -10.32 14.805 19.828 1 98.75 29 ASP B O 1
ATOM 1541 N N . GLU B 1 30 ? -10.508 15.633 17.797 1 98.62 30 GLU B N 1
ATOM 1542 C CA . GLU B 1 30 ? -11.945 15.391 17.734 1 98.62 30 GLU B CA 1
ATOM 1543 C C . GLU B 1 30 ? -12.242 13.953 17.328 1 98.62 30 GLU B C 1
ATOM 1545 O O . GLU B 1 30 ? -13.109 13.305 17.922 1 98.62 30 GLU B O 1
ATOM 1550 N N . LEU B 1 31 ? -11.516 13.359 16.375 1 98.88 31 LEU B N 1
ATOM 1551 C CA . LEU B 1 31 ? -12.008 12.18 15.68 1 98.88 31 LEU B CA 1
ATOM 1552 C C . LEU B 1 31 ? -11.141 10.969 15.984 1 98.88 31 LEU B C 1
ATOM 1554 O O . LEU B 1 31 ? -11.469 9.844 15.586 1 98.88 31 LEU B O 1
ATOM 1558 N N . CYS B 1 32 ? -10.055 11.133 16.703 1 98.88 32 CYS B N 1
ATOM 1559 C CA . CYS B 1 32 ? -9.164 10.008 16.969 1 98.88 32 CYS B CA 1
ATOM 1560 C C . CYS B 1 32 ? -9.102 9.727 18.469 1 98.88 32 CYS B C 1
ATOM 1562 O O . CYS B 1 32 ? -9.312 10.625 19.281 1 98.88 32 CYS B O 1
ATOM 1564 N N . SER B 1 33 ? -8.844 8.547 18.812 1 98.75 33 SER B N 1
ATOM 1565 C CA . SER B 1 33 ? -8.711 8.133 20.203 1 98.75 33 SER B CA 1
ATOM 1566 C C . SER B 1 33 ? -7.355 8.539 20.766 1 98.75 33 SER B C 1
ATOM 1568 O O . SER B 1 33 ? -6.445 8.898 20.016 1 98.75 33 SER B O 1
ATOM 1570 N N . ASP B 1 34 ? -7.168 8.43 22.031 1 97.62 34 ASP B N 1
ATOM 1571 C CA . ASP B 1 34 ? -5.922 8.812 22.688 1 97.62 34 ASP B CA 1
ATOM 1572 C C . ASP B 1 34 ? -4.797 7.84 22.328 1 97.62 34 ASP B C 1
ATOM 1574 O O . ASP B 1 34 ? -3.629 8.227 22.281 1 97.62 34 ASP B O 1
ATOM 1578 N N . ASP B 1 35 ? -5.16 6.605 22.016 1 97.31 35 ASP B N 1
ATOM 1579 C CA . ASP B 1 35 ? -4.168 5.59 21.688 1 97.31 35 ASP B CA 1
ATOM 1580 C C . ASP B 1 35 ? -4.055 5.41 20.172 1 97.31 35 ASP B C 1
ATOM 1582 O O . ASP B 1 35 ? -3.672 4.336 19.703 1 97.31 35 ASP B O 1
ATOM 1586 N N . PHE B 1 36 ? -4.496 6.418 19.469 1 98.62 36 PHE B N 1
ATOM 1587 C CA . PHE B 1 36 ? -4.465 6.418 18.016 1 98.62 36 PHE B CA 1
ATOM 1588 C C . PHE B 1 36 ? -3.082 6.023 17.5 1 98.62 36 PHE B C 1
ATOM 1590 O O . PHE B 1 36 ? -2.066 6.484 18.031 1 98.62 36 PHE B O 1
ATOM 1597 N N . VAL B 1 37 ? -3.049 5.105 16.5 1 98.44 37 VAL B N 1
ATOM 1598 C CA . VAL B 1 37 ? -1.823 4.719 15.812 1 98.44 37 VAL B CA 1
ATOM 1599 C C . VAL B 1 37 ? -1.962 4.992 14.312 1 98.44 37 VAL B C 1
ATOM 1601 O O . VAL B 1 37 ? -2.957 4.609 13.695 1 98.44 37 VAL B O 1
ATOM 1604 N N . MET B 1 38 ? -1.044 5.68 13.805 1 98.19 38 MET B N 1
ATOM 1605 C CA . MET B 1 38 ? -0.941 5.91 12.367 1 98.19 38 MET B CA 1
ATOM 1606 C C . MET B 1 38 ? 0.358 5.336 11.812 1 98.19 38 MET B C 1
ATOM 1608 O O . MET B 1 38 ? 1.426 5.527 12.398 1 98.19 38 MET B O 1
ATOM 1612 N N . SER B 1 39 ? 0.242 4.652 10.695 1 97.19 39 SER B N 1
ATOM 1613 C CA . SER B 1 39 ? 1.471 4.105 10.125 1 97.19 39 SER B CA 1
ATOM 1614 C C . SER B 1 39 ? 1.473 4.215 8.602 1 97.19 39 SER B C 1
ATOM 1616 O O . SER B 1 39 ? 0.541 3.754 7.945 1 97.19 39 SER B O 1
ATOM 1618 N N . TYR B 1 40 ? 2.482 4.812 8.086 1 94.75 40 TYR B N 1
ATOM 1619 C CA . TYR B 1 40 ? 2.838 4.883 6.676 1 94.75 40 TYR B CA 1
ATOM 1620 C C . TYR B 1 40 ? 4.27 4.41 6.449 1 94.75 40 TYR B C 1
ATOM 1622 O O . TYR B 1 40 ? 5.191 4.863 7.129 1 94.75 40 TYR B O 1
ATOM 1630 N N . PRO B 1 41 ? 4.48 3.623 5.465 1 89.44 41 PRO B N 1
ATOM 1631 C CA . PRO B 1 41 ? 5.82 3.068 5.262 1 89.44 41 PRO B CA 1
ATOM 1632 C C . PRO B 1 41 ? 6.887 4.148 5.078 1 89.44 41 PRO B C 1
ATOM 1634 O O . PRO B 1 41 ? 8.031 3.965 5.492 1 89.44 41 PRO B O 1
ATOM 1637 N N . ASN B 1 42 ? 6.609 5.207 4.543 1 87.5 42 ASN B N 1
ATOM 1638 C CA . ASN B 1 42 ? 7.609 6.242 4.305 1 87.5 42 ASN B CA 1
ATOM 1639 C C . ASN B 1 42 ? 7.996 6.957 5.598 1 87.5 42 ASN B C 1
ATOM 1641 O O . ASN B 1 42 ? 9.016 7.641 5.656 1 87.5 42 ASN B O 1
ATOM 1645 N N . HIS B 1 43 ? 7.168 6.871 6.578 1 89.44 43 HIS B N 1
ATOM 1646 C CA . HIS B 1 43 ? 7.387 7.609 7.816 1 89.44 43 HIS B CA 1
ATOM 1647 C C . HIS B 1 43 ? 7.605 6.66 8.992 1 89.44 43 HIS B C 1
ATOM 1649 O O . HIS B 1 43 ? 8.359 6.973 9.914 1 89.44 43 HIS B O 1
ATOM 1655 N N . GLY B 1 44 ? 6.973 5.496 8.938 1 91.06 44 GLY B N 1
ATOM 1656 C CA . GLY B 1 44 ? 6.895 4.613 10.086 1 91.06 44 GLY B CA 1
ATOM 1657 C C . GLY B 1 44 ? 5.723 4.918 11 1 91.06 44 GLY B C 1
ATOM 1658 O O . GLY B 1 44 ? 4.957 5.848 10.742 1 91.06 44 GLY B O 1
ATOM 1659 N N . PRO B 1 45 ? 5.602 4.133 12.062 1 95.19 45 PRO B N 1
ATOM 1660 C CA . PRO B 1 45 ? 4.473 4.32 12.977 1 95.19 45 PRO B CA 1
ATOM 1661 C C . PRO B 1 45 ? 4.605 5.582 13.82 1 95.19 45 PRO B C 1
ATOM 1663 O O . PRO B 1 45 ? 5.711 5.941 14.234 1 95.19 45 PRO B O 1
ATOM 1666 N N . ARG B 1 46 ? 3.473 6.25 13.977 1 96.81 46 ARG B N 1
ATOM 1667 C CA . ARG B 1 46 ? 3.279 7.355 14.914 1 96.81 46 ARG B CA 1
ATOM 1668 C C . ARG B 1 46 ? 2.238 7.004 15.969 1 96.81 46 ARG B C 1
ATOM 1670 O O . ARG B 1 46 ? 1.186 6.445 15.648 1 96.81 46 ARG B O 1
ATOM 1677 N N . HIS B 1 47 ? 2.566 7.426 17.172 1 97.62 47 HIS B N 1
ATOM 1678 C CA . HIS B 1 47 ? 1.685 7.039 18.266 1 97.62 47 HIS B CA 1
ATOM 1679 C C . HIS B 1 47 ? 1.062 8.266 18.922 1 97.62 47 HIS B C 1
ATOM 1681 O O . HIS B 1 47 ? 1.746 9.258 19.172 1 97.62 47 HIS B O 1
ATOM 1687 N N . GLY B 1 48 ? -0.184 8.094 19.188 1 98.25 48 GLY B N 1
ATOM 1688 C CA . GLY B 1 48 ? -0.93 9.148 19.859 1 98.25 48 GLY B CA 1
ATOM 1689 C C . GLY B 1 48 ? -1.297 10.297 18.938 1 98.25 48 GLY B C 1
ATOM 1690 O O . GLY B 1 48 ? -0.785 10.391 17.812 1 98.25 48 GLY B O 1
ATOM 1691 N N . LYS B 1 49 ? -2.148 11.133 19.469 1 98.38 49 LYS B N 1
ATOM 1692 C CA . LYS B 1 49 ? -2.615 12.289 18.719 1 98.38 49 LYS B CA 1
ATOM 1693 C C . LYS B 1 49 ? -1.461 13.234 18.391 1 98.38 49 LYS B C 1
ATOM 1695 O O . LYS B 1 49 ? -1.367 13.742 17.281 1 98.38 49 LYS B O 1
ATOM 1700 N N . GLU B 1 50 ? -0.609 13.359 19.312 1 98.06 50 GLU B N 1
ATOM 1701 C CA . GLU B 1 50 ? 0.521 14.266 19.109 1 98.06 50 GLU B CA 1
ATOM 1702 C C . GLU B 1 50 ? 1.444 13.758 18 1 98.06 50 GLU B C 1
ATOM 1704 O O . GLU B 1 50 ? 1.981 14.547 17.219 1 98.06 50 GLU B O 1
ATOM 1709 N N . GLY B 1 51 ? 1.668 12.438 17.969 1 97.56 51 GLY B N 1
ATOM 1710 C CA . GLY B 1 51 ? 2.469 11.867 16.891 1 97.56 51 GLY B CA 1
ATOM 1711 C C . GLY B 1 51 ? 1.909 12.164 15.516 1 97.56 51 GLY B C 1
ATOM 1712 O O . GLY B 1 51 ? 2.654 12.516 14.602 1 97.56 51 GLY B O 1
ATOM 1713 N N . ALA B 1 52 ? 0.632 12.055 15.406 1 98.12 52 ALA B N 1
ATOM 1714 C CA . ALA B 1 52 ? -0.027 12.328 14.133 1 98.12 52 ALA B CA 1
ATOM 1715 C C . ALA B 1 52 ? 0.06 13.812 13.773 1 98.12 52 ALA B C 1
ATOM 1717 O O . ALA B 1 52 ? 0.347 14.164 12.633 1 98.12 52 ALA B O 1
ATOM 1718 N N . LYS B 1 53 ? -0.195 14.664 14.727 1 98.56 53 LYS B N 1
ATOM 1719 C CA . LYS B 1 53 ? -0.153 16.109 14.484 1 98.56 53 LYS B CA 1
ATOM 1720 C C . LYS B 1 53 ? 1.24 16.547 14.047 1 98.56 53 LYS B C 1
ATOM 1722 O O . LYS B 1 53 ? 1.385 17.312 13.094 1 98.56 53 LYS B O 1
ATOM 1727 N N . LYS B 1 54 ? 2.215 16.047 14.75 1 97.75 54 LYS B N 1
ATOM 1728 C CA . LYS B 1 54 ? 3.594 16.406 14.43 1 97.75 54 LYS B CA 1
ATOM 1729 C C . LYS B 1 54 ? 3.971 15.961 13.023 1 97.75 54 LYS B C 1
ATOM 1731 O O . LYS B 1 54 ? 4.629 16.703 12.289 1 97.75 54 LYS B O 1
ATOM 1736 N N . MET B 1 55 ? 3.611 14.797 12.688 1 96.81 55 MET B N 1
ATOM 1737 C CA . MET B 1 55 ? 3.939 14.258 11.375 1 96.81 55 MET B CA 1
ATOM 1738 C C . MET B 1 55 ? 3.42 15.164 10.266 1 96.81 55 MET B C 1
ATOM 1740 O O . MET B 1 55 ? 4.188 15.609 9.406 1 96.81 55 MET B O 1
ATOM 1744 N N . LEU B 1 56 ? 2.133 15.484 10.281 1 98.12 56 LEU B N 1
ATOM 1745 C CA . LEU B 1 56 ? 1.576 16.281 9.195 1 98.12 56 LEU B CA 1
ATOM 1746 C C . LEU B 1 56 ? 2.123 17.703 9.227 1 98.12 56 LEU B C 1
ATOM 1748 O O . LEU B 1 56 ? 2.393 18.297 8.18 1 98.12 56 LEU B O 1
ATOM 1752 N N . THR B 1 57 ? 2.316 18.25 10.398 1 98.12 57 THR B N 1
ATOM 1753 C CA . THR B 1 57 ? 2.867 19.594 10.523 1 98.12 57 THR B CA 1
ATOM 1754 C C . THR B 1 57 ? 4.242 19.688 9.867 1 98.12 57 THR B C 1
ATOM 1756 O O . THR B 1 57 ? 4.484 20.562 9.031 1 98.12 57 THR B O 1
ATOM 1759 N N . GLU B 1 58 ? 5.094 18.734 10.164 1 97 58 GLU B N 1
ATOM 1760 C CA . GLU B 1 58 ? 6.441 18.734 9.602 1 97 58 GLU B CA 1
ATOM 1761 C C . GLU B 1 58 ? 6.414 18.453 8.102 1 97 58 GLU B C 1
ATOM 1763 O O . GLU B 1 58 ? 7.199 19.031 7.348 1 97 58 GLU B O 1
ATOM 1768 N N . PHE B 1 59 ? 5.578 17.609 7.73 1 98 59 PHE B N 1
ATOM 1769 C CA . PHE B 1 59 ? 5.426 17.312 6.312 1 98 59 PHE B CA 1
ATOM 1770 C C . PHE B 1 59 ? 5.027 18.547 5.531 1 98 59 PHE B C 1
ATOM 1772 O O . PHE B 1 59 ? 5.637 18.875 4.508 1 98 59 PHE B O 1
ATOM 1779 N N . MET B 1 60 ? 4.082 19.297 6.039 1 97.94 60 MET B N 1
ATOM 1780 C CA . MET B 1 60 ? 3.561 20.469 5.344 1 97.94 60 MET B CA 1
ATOM 1781 C C . MET B 1 60 ? 4.559 21.609 5.398 1 97.94 60 MET B C 1
ATOM 1783 O O . MET B 1 60 ? 4.578 22.469 4.508 1 97.94 60 MET B O 1
ATOM 1787 N N . GLU B 1 61 ? 5.379 21.656 6.438 1 98.38 61 GLU B N 1
ATOM 1788 C CA . GLU B 1 61 ? 6.445 22.656 6.48 1 98.38 61 GLU B CA 1
ATOM 1789 C C . GLU B 1 61 ? 7.445 22.438 5.348 1 98.38 61 GLU B C 1
ATOM 1791 O O . GLU B 1 61 ? 8 23.406 4.816 1 98.38 61 GLU B O 1
ATOM 1796 N N . ALA B 1 62 ? 7.652 21.203 5.023 1 98.38 62 ALA B N 1
ATOM 1797 C CA . ALA B 1 62 ? 8.578 20.875 3.947 1 98.38 62 ALA B CA 1
ATOM 1798 C C . ALA B 1 62 ? 7.898 20.969 2.586 1 98.38 62 ALA B C 1
ATOM 1800 O O . ALA B 1 62 ? 8.5 21.422 1.613 1 98.38 62 ALA B O 1
ATOM 1801 N N . PHE B 1 63 ? 6.68 20.516 2.5 1 98.62 63 PHE B N 1
ATOM 1802 C CA . PHE B 1 63 ? 5.848 20.516 1.304 1 98.62 63 PHE B CA 1
ATOM 1803 C C . PHE B 1 63 ? 4.57 21.312 1.536 1 98.62 63 PHE B C 1
ATOM 1805 O O . PHE B 1 63 ? 3.498 20.75 1.728 1 98.62 63 PHE B O 1
ATOM 1812 N N . PRO B 1 64 ? 4.535 22.578 1.402 1 98.69 64 PRO B N 1
ATOM 1813 C CA . PRO B 1 64 ? 3.424 23.438 1.833 1 98.69 64 PRO B CA 1
ATOM 1814 C C . PRO B 1 64 ? 2.17 23.25 0.982 1 98.69 64 PRO B C 1
ATOM 1816 O O . PRO B 1 64 ? 1.07 23.609 1.407 1 98.69 64 PRO B O 1
ATOM 1819 N N . ASP B 1 65 ? 2.273 22.719 -0.24 1 98.62 65 ASP B N 1
ATOM 1820 C CA . ASP B 1 65 ? 1.114 22.516 -1.102 1 98.62 65 ASP B CA 1
ATOM 1821 C C . ASP B 1 65 ? 0.652 21.062 -1.058 1 98.62 65 ASP B C 1
ATOM 1823 O O . ASP B 1 65 ? -0.076 20.609 -1.943 1 98.62 65 ASP B O 1
ATOM 1827 N N . LEU B 1 66 ? 1.121 20.312 -0.049 1 98.56 66 LEU B N 1
ATOM 1828 C CA . LEU B 1 66 ? 0.772 18.906 0.104 1 98.56 66 LEU B CA 1
ATOM 1829 C C . LEU B 1 66 ? -0.74 18.734 0.187 1 98.56 66 LEU B C 1
ATOM 1831 O O . LEU B 1 66 ? -1.406 19.406 0.981 1 98.56 66 LEU B O 1
ATOM 1835 N N . THR B 1 67 ? -1.267 17.812 -0.626 1 98.69 67 THR B N 1
ATOM 1836 C CA . THR B 1 67 ? -2.682 17.469 -0.548 1 98.69 67 THR B CA 1
ATOM 1837 C C . THR B 1 67 ? -2.943 16.125 -1.205 1 98.69 67 THR B C 1
ATOM 1839 O O . THR B 1 67 ? -2.182 15.688 -2.072 1 98.69 67 THR B O 1
ATOM 1842 N N . PHE B 1 68 ? -4.004 15.5 -0.802 1 98.5 68 PHE B N 1
ATOM 1843 C CA . PHE B 1 68 ? -4.414 14.203 -1.335 1 98.5 68 PHE B CA 1
ATOM 1844 C C . PHE B 1 68 ? -5.902 14.203 -1.673 1 98.5 68 PHE B C 1
ATOM 1846 O O . PHE B 1 68 ? -6.625 15.141 -1.317 1 98.5 68 PHE B O 1
ATOM 1853 N N . ARG B 1 69 ? -6.293 13.18 -2.395 1 98.31 69 ARG B N 1
ATOM 1854 C CA . ARG B 1 69 ? -7.699 12.969 -2.719 1 98.31 69 ARG B CA 1
ATOM 1855 C C . ARG B 1 69 ? -8 11.492 -2.947 1 98.31 69 ARG B C 1
ATOM 1857 O O . ARG B 1 69 ? -7.113 10.727 -3.334 1 98.31 69 ARG B O 1
ATOM 1864 N N . SER B 1 70 ? -9.258 11.258 -2.666 1 96.56 70 SER B N 1
ATOM 1865 C CA . SER B 1 70 ? -9.719 9.93 -3.068 1 96.56 70 SER B CA 1
ATOM 1866 C C . SER B 1 70 ? -9.727 9.781 -4.586 1 96.56 70 SER B C 1
ATOM 1868 O O . SER B 1 70 ? -9.891 10.766 -5.309 1 96.56 70 SER B O 1
ATOM 1870 N N . TYR B 1 71 ? -9.531 8.539 -4.988 1 92.44 71 TYR B N 1
ATOM 1871 C CA . TYR B 1 71 ? -9.625 8.305 -6.426 1 92.44 71 TYR B CA 1
ATOM 1872 C C . TYR B 1 71 ? -9.984 6.852 -6.719 1 92.44 71 TYR B C 1
ATOM 1874 O O . TYR B 1 71 ? -9.703 5.961 -5.91 1 92.44 71 TYR B O 1
ATOM 1882 N N . GLN B 1 72 ? -10.711 6.562 -7.746 1 92.31 72 GLN B N 1
ATOM 1883 C CA . GLN B 1 72 ? -11.023 5.301 -8.414 1 92.31 72 GLN B CA 1
ATOM 1884 C C . GLN B 1 72 ? -12.055 4.5 -7.621 1 92.31 72 GLN B C 1
ATOM 1886 O O . GLN B 1 72 ? -12.992 3.947 -8.203 1 92.31 72 GLN B O 1
ATOM 1891 N N . THR B 1 73 ? -11.828 4.352 -6.238 1 96.44 73 THR B N 1
ATOM 1892 C CA . THR B 1 73 ? -12.758 3.561 -5.445 1 96.44 73 THR B CA 1
ATOM 1893 C C . THR B 1 73 ? -13.398 4.414 -4.352 1 96.44 73 THR B C 1
ATOM 1895 O O . THR B 1 73 ? -12.742 5.281 -3.771 1 96.44 73 THR B O 1
ATOM 1898 N N . PRO B 1 74 ? -14.68 4.219 -4.059 1 97.5 74 PRO B N 1
ATOM 1899 C CA . PRO B 1 74 ? -15.273 4.867 -2.887 1 97.5 74 PRO B CA 1
ATOM 1900 C C . PRO B 1 74 ? -14.727 4.32 -1.57 1 97.5 74 PRO B C 1
ATOM 1902 O O . PRO B 1 74 ? -13.977 3.34 -1.569 1 97.5 74 PRO B O 1
ATOM 1905 N N . LEU B 1 75 ? -15.094 4.992 -0.501 1 98.75 75 LEU B N 1
ATOM 1906 C CA . LEU B 1 75 ? -14.836 4.371 0.792 1 98.75 75 LEU B CA 1
ATOM 1907 C C . LEU B 1 75 ? -15.555 3.029 0.902 1 98.75 75 LEU B C 1
ATOM 1909 O O . LEU B 1 75 ? -16.703 2.9 0.484 1 98.75 75 LEU B O 1
ATOM 1913 N N . ILE B 1 76 ? -14.859 2.049 1.373 1 98.94 76 ILE B N 1
ATOM 1914 C CA . ILE B 1 76 ? -15.391 0.714 1.618 1 98.94 76 ILE B CA 1
ATOM 1915 C C . ILE B 1 76 ? -15.508 0.471 3.121 1 98.94 76 ILE B C 1
ATOM 1917 O O . ILE B 1 76 ? -14.508 0.53 3.842 1 98.94 76 ILE B O 1
ATOM 1921 N N . ALA B 1 77 ? -16.719 0.177 3.607 1 98.88 77 ALA B N 1
ATOM 1922 C CA . ALA B 1 77 ? -16.891 0.049 5.051 1 98.88 77 ALA B CA 1
ATOM 1923 C C . ALA B 1 77 ? -17.594 -1.25 5.41 1 98.88 77 ALA B C 1
ATOM 1925 O O . ALA B 1 77 ? -18.547 -1.653 4.73 1 98.88 77 ALA B O 1
ATOM 1926 N N . GLU B 1 78 ? -17.141 -1.894 6.387 1 98.75 78 GLU B N 1
ATOM 1927 C CA . GLU B 1 78 ? -17.797 -3.027 7.027 1 98.75 78 GLU B CA 1
ATOM 1928 C C . GLU B 1 78 ? -17.406 -3.131 8.5 1 98.75 78 GLU B C 1
ATOM 1930 O O . GLU B 1 78 ? -16.219 -3.205 8.836 1 98.75 78 GLU B O 1
ATOM 1935 N N . GLY B 1 79 ? -18.391 -3.143 9.336 1 97.94 79 GLY B N 1
ATOM 1936 C CA . GLY B 1 79 ? -18.109 -3.164 10.758 1 97.94 79 GLY B CA 1
ATOM 1937 C C . GLY B 1 79 ? -17.266 -1.993 11.219 1 97.94 79 GLY B C 1
ATOM 1938 O O . GLY B 1 79 ? -17.594 -0.837 10.938 1 97.94 79 GLY B O 1
ATOM 1939 N N . ASP B 1 80 ? -16.156 -2.309 11.852 1 98.56 80 ASP B N 1
ATOM 1940 C CA . ASP B 1 80 ? -15.312 -1.295 12.469 1 98.56 80 ASP B CA 1
ATOM 1941 C C . ASP B 1 80 ? -14.266 -0.776 11.492 1 98.56 80 ASP B C 1
ATOM 1943 O O . ASP B 1 80 ? -13.383 -0.005 11.867 1 98.56 80 ASP B O 1
ATOM 1947 N N . TYR B 1 81 ? -14.414 -1.191 10.234 1 98.94 81 TYR B N 1
ATOM 1948 C CA . TYR B 1 81 ? -13.305 -0.919 9.328 1 98.94 81 TYR B CA 1
ATOM 1949 C C . TYR B 1 81 ? -13.766 -0.106 8.125 1 98.94 81 TYR B C 1
ATOM 1951 O O . TYR B 1 81 ? -14.859 -0.323 7.605 1 98.94 81 TYR B O 1
ATOM 1959 N N . VAL B 1 82 ? -12.914 0.828 7.703 1 98.94 82 VAL B N 1
ATOM 1960 C CA . VAL B 1 82 ? -13.094 1.6 6.477 1 98.94 82 VAL B CA 1
ATOM 1961 C C . VAL B 1 82 ? -11.797 1.597 5.672 1 98.94 82 VAL B C 1
ATOM 1963 O O . VAL B 1 82 ? -10.719 1.856 6.215 1 98.94 82 VAL B O 1
ATOM 1966 N N . ALA B 1 83 ? -11.891 1.242 4.43 1 98.94 83 ALA B N 1
ATOM 1967 C CA . ALA B 1 83 ? -10.75 1.31 3.51 1 98.94 83 ALA B CA 1
ATOM 1968 C C . ALA B 1 83 ? -10.906 2.475 2.535 1 98.94 83 ALA B C 1
ATOM 1970 O O . ALA B 1 83 ? -12.016 2.791 2.104 1 98.94 83 ALA B O 1
ATOM 1971 N N . ALA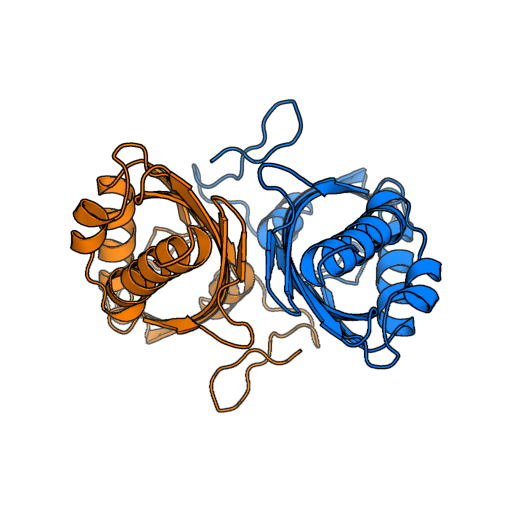 B 1 84 ? -9.742 3.086 2.191 1 98.81 84 ALA B N 1
ATOM 1972 C CA . ALA B 1 84 ? -9.727 4.23 1.285 1 98.81 84 ALA B CA 1
ATOM 1973 C C . ALA B 1 84 ? -8.539 4.152 0.329 1 98.81 84 ALA B C 1
ATOM 1975 O O . ALA B 1 84 ? -7.434 3.779 0.729 1 98.81 84 ALA B O 1
ATOM 1976 N N . GLN B 1 85 ? -8.766 4.504 -0.878 1 98.75 85 GLN B N 1
ATOM 1977 C CA . GLN B 1 85 ? -7.73 4.684 -1.89 1 98.75 85 GLN B CA 1
ATOM 1978 C C . GLN B 1 85 ? -7.539 6.16 -2.225 1 98.75 85 GLN B C 1
ATOM 1980 O O . GLN B 1 85 ? -8.516 6.879 -2.471 1 98.75 85 GLN B O 1
ATOM 1985 N N . TRP B 1 86 ? -6.273 6.559 -2.238 1 98.62 86 TRP B N 1
ATOM 1986 C CA . TRP B 1 86 ? -6.012 7.988 -2.395 1 98.62 86 TRP B CA 1
ATOM 1987 C C . TRP B 1 86 ? -4.773 8.227 -3.252 1 98.62 86 TRP B C 1
ATOM 1989 O O . TRP B 1 86 ? -3.979 7.309 -3.471 1 98.62 86 TRP B O 1
ATOM 1999 N N . VAL B 1 87 ? -4.625 9.398 -3.787 1 98.69 87 VAL B N 1
ATOM 2000 C CA . VAL B 1 87 ? -3.5 9.859 -4.594 1 98.69 87 VAL B CA 1
ATOM 2001 C C . VAL B 1 87 ? -3.242 11.336 -4.324 1 98.69 87 VAL B C 1
ATOM 2003 O O . VAL B 1 87 ? -4.156 12.078 -3.953 1 98.69 87 VAL B O 1
ATOM 2006 N N . GLY B 1 88 ? -2.033 11.742 -4.391 1 98.38 88 GLY B N 1
ATOM 2007 C CA . GLY B 1 88 ? -1.686 13.133 -4.184 1 98.38 88 GLY B CA 1
ATOM 2008 C C . GLY B 1 88 ? -0.192 13.359 -4.043 1 98.38 88 GLY B C 1
ATOM 2009 O O . GLY B 1 88 ? 0.611 12.531 -4.469 1 98.38 88 GLY B O 1
ATOM 2010 N N . GLY B 1 89 ? 0.096 14.555 -3.461 1 98.19 89 GLY B N 1
ATOM 2011 C CA . GLY B 1 89 ? 1.488 14.945 -3.297 1 98.19 89 GLY B CA 1
ATOM 2012 C C . GLY B 1 89 ? 1.667 16.438 -3.057 1 98.19 89 GLY B C 1
ATOM 2013 O O . GLY B 1 89 ? 0.838 17.062 -2.4 1 98.19 89 GLY B O 1
ATOM 2014 N N . GLY B 1 90 ? 2.887 16.812 -3.418 1 98.56 90 GLY B N 1
ATOM 2015 C CA . GLY B 1 90 ? 3.275 18.203 -3.203 1 98.56 90 GLY B CA 1
ATOM 2016 C C . GLY B 1 90 ? 4.66 18.516 -3.732 1 98.56 90 GLY B C 1
ATOM 2017 O O . GLY B 1 90 ? 5.27 17.703 -4.426 1 98.56 90 GLY B O 1
ATOM 2018 N N . THR B 1 91 ? 5.039 19.766 -3.418 1 98.81 91 THR B N 1
ATOM 2019 C CA . THR B 1 91 ? 6.336 20.266 -3.867 1 98.81 91 THR B CA 1
ATOM 2020 C C . THR B 1 91 ? 7.191 20.688 -2.68 1 98.81 91 THR B C 1
ATOM 2022 O O . THR B 1 91 ? 6.715 21.391 -1.782 1 98.81 91 THR B O 1
ATOM 2025 N N . HIS B 1 92 ? 8.422 20.266 -2.713 1 98.75 92 HIS B N 1
ATOM 2026 C CA . HIS B 1 92 ? 9.359 20.656 -1.66 1 98.75 92 HIS B CA 1
ATOM 2027 C C . HIS B 1 92 ? 9.828 22.094 -1.833 1 98.75 92 HIS B C 1
ATOM 2029 O O . HIS B 1 92 ? 10.875 22.344 -2.434 1 98.75 92 HIS B O 1
ATOM 2035 N N . THR B 1 93 ? 9.133 22.938 -1.18 1 98.75 93 THR B N 1
ATOM 2036 C CA . THR B 1 93 ? 9.5 24.359 -1.258 1 98.75 93 THR B CA 1
ATOM 2037 C C . THR B 1 93 ? 9.711 24.938 0.137 1 98.75 93 THR B C 1
ATOM 2039 O O . THR B 1 93 ? 9.891 26.141 0.29 1 98.75 93 THR B O 1
ATOM 2042 N N . GLY B 1 94 ? 9.672 24.109 1.121 1 98.5 94 GLY B N 1
ATOM 2043 C CA . GLY B 1 94 ? 9.883 24.531 2.496 1 98.5 94 GLY B CA 1
ATOM 2044 C C . GLY B 1 94 ? 11.242 24.141 3.037 1 98.5 94 GLY B C 1
ATOM 2045 O O . GLY B 1 94 ? 12.242 24.172 2.312 1 98.5 94 GLY B O 1
ATOM 2046 N N . ARG B 1 95 ? 11.297 23.797 4.324 1 98.25 95 ARG B N 1
ATOM 2047 C CA . ARG B 1 95 ? 12.539 23.5 5.027 1 98.25 95 ARG B CA 1
ATOM 2048 C C . ARG B 1 95 ? 13.109 22.156 4.578 1 98.25 95 ARG B C 1
ATOM 2050 O O . ARG B 1 95 ? 12.414 21.359 3.949 1 98.25 95 ARG B O 1
ATOM 2057 N N . ALA B 1 96 ? 14.305 21.969 4.945 1 98.12 96 ALA B N 1
ATOM 2058 C CA . ALA B 1 96 ? 14.898 20.641 4.797 1 98.12 96 ALA B CA 1
ATOM 2059 C C . ALA B 1 96 ? 14.031 19.562 5.461 1 98.12 96 ALA B C 1
ATOM 2061 O O . ALA B 1 96 ? 13.25 19.875 6.367 1 98.12 96 ALA B O 1
ATOM 2062 N N . PHE B 1 97 ? 14.148 18.375 4.965 1 96.62 97 PHE B N 1
ATOM 2063 C CA . PHE B 1 97 ? 13.234 17.312 5.371 1 96.62 97 PHE B CA 1
ATOM 2064 C C . PHE B 1 97 ? 13.984 16.016 5.605 1 96.62 97 PHE B C 1
ATOM 2066 O O . PHE B 1 97 ? 14.609 15.469 4.688 1 96.62 97 PHE B O 1
ATOM 2073 N N . ASP B 1 98 ? 13.844 15.492 6.848 1 94.69 98 ASP B N 1
ATOM 2074 C CA . ASP B 1 98 ? 14.633 14.305 7.164 1 94.69 98 ASP B CA 1
ATOM 2075 C C . ASP B 1 98 ? 13.742 13.188 7.711 1 94.69 98 ASP B C 1
ATOM 2077 O O . ASP B 1 98 ? 14.25 12.148 8.148 1 94.69 98 ASP B O 1
ATOM 2081 N N . ASP B 1 99 ? 12.422 13.414 7.672 1 94.31 99 ASP B N 1
ATOM 2082 C CA . ASP B 1 99 ? 11.5 12.352 8.07 1 94.31 99 ASP B CA 1
ATOM 2083 C C . ASP B 1 99 ? 11.164 11.445 6.887 1 94.31 99 ASP B C 1
ATOM 2085 O O . ASP B 1 99 ? 10.016 11.391 6.445 1 94.31 99 ASP B O 1
ATOM 2089 N N . LEU B 1 100 ? 12.141 10.75 6.438 1 94.44 100 LEU B N 1
ATOM 2090 C CA . LEU B 1 100 ? 12.078 9.781 5.348 1 94.44 100 LEU B CA 1
ATOM 2091 C C . LEU B 1 100 ? 12.711 8.461 5.766 1 94.44 100 LEU B C 1
ATOM 2093 O O . LEU B 1 100 ? 13.586 8.43 6.637 1 94.44 100 LEU B O 1
ATOM 2097 N N . VAL B 1 101 ? 12.305 7.414 5.137 1 95.31 101 VAL B N 1
ATOM 2098 C CA . VAL B 1 101 ? 12.805 6.082 5.449 1 95.31 101 VAL B CA 1
ATOM 2099 C C . VAL B 1 101 ? 14.219 5.918 4.898 1 95.31 101 VAL B C 1
ATOM 2101 O O . VAL B 1 101 ? 15.023 5.168 5.453 1 95.31 101 VAL B O 1
ATOM 2104 N N . VAL B 1 102 ? 14.547 6.594 3.826 1 97 102 VAL B N 1
ATOM 2105 C CA . VAL B 1 102 ? 15.875 6.555 3.219 1 97 102 VAL B CA 1
ATOM 2106 C C . VAL B 1 102 ? 16.344 7.977 2.912 1 97 102 VAL B C 1
ATOM 2108 O O . VAL B 1 102 ? 15.578 8.789 2.385 1 97 102 VAL B O 1
ATOM 2111 N N . GLY B 1 103 ? 17.562 8.227 3.268 1 96.56 103 GLY B N 1
ATOM 2112 C CA . GLY B 1 103 ? 18.156 9.516 2.928 1 96.56 103 GLY B CA 1
ATOM 2113 C C . GLY B 1 103 ? 17.438 10.68 3.59 1 96.56 103 GLY B C 1
ATOM 2114 O O . GLY B 1 103 ? 16.812 10.516 4.641 1 96.56 103 GLY B O 1
ATOM 2115 N N . LYS B 1 104 ? 17.688 11.852 3.045 1 97.12 104 LYS B N 1
ATOM 2116 C CA . LYS B 1 104 ? 17.078 13.102 3.5 1 97.12 104 LYS B CA 1
ATOM 2117 C C . LYS B 1 104 ? 17.188 14.18 2.432 1 97.12 104 LYS B C 1
ATOM 2119 O O . LYS B 1 104 ? 17.922 14.031 1.454 1 97.12 104 LYS B O 1
ATOM 2124 N N . LEU B 1 105 ? 16.359 15.156 2.537 1 97.56 105 LEU B N 1
ATOM 2125 C CA . LEU B 1 105 ? 16.547 16.422 1.826 1 97.56 105 LEU B CA 1
ATOM 2126 C C . LEU B 1 105 ? 17.266 17.438 2.705 1 97.56 105 LEU B C 1
ATOM 2128 O O . LEU B 1 105 ? 16.625 18.156 3.475 1 97.56 105 LEU B O 1
ATOM 2132 N N . ASP B 1 106 ? 18.484 17.531 2.49 1 97.06 106 ASP B N 1
ATOM 2133 C CA . ASP B 1 106 ? 19.344 18.297 3.406 1 97.06 106 ASP B CA 1
ATOM 2134 C C . ASP B 1 106 ? 19.234 19.797 3.131 1 97.06 106 ASP B C 1
ATOM 2136 O O . ASP B 1 106 ? 19.609 20.609 3.979 1 97.06 106 ASP B O 1
ATOM 2140 N N . LYS B 1 107 ? 18.828 20.203 1.97 1 97.75 107 LYS B N 1
ATOM 2141 C CA . LYS B 1 107 ? 18.672 21.609 1.602 1 97.75 107 LYS B CA 1
ATOM 2142 C C . LYS B 1 107 ? 17.203 22 1.525 1 97.75 107 LYS B C 1
ATOM 2144 O O . LYS B 1 107 ? 16.359 21.219 1.071 1 97.75 107 LYS B O 1
ATOM 2149 N N . ALA B 1 108 ? 16.922 23.203 1.971 1 98.31 108 ALA B N 1
ATOM 2150 C CA . ALA B 1 108 ? 15.57 23.734 1.843 1 98.31 108 ALA B CA 1
ATOM 2151 C C . ALA B 1 108 ? 15.25 24.078 0.39 1 98.31 108 ALA B C 1
ATOM 2153 O O . ALA B 1 108 ? 16.156 24.312 -0.413 1 98.31 108 ALA B O 1
ATOM 2154 N N . ASN B 1 109 ? 13.93 24.047 0.081 1 98.38 109 ASN B N 1
ATOM 2155 C CA . ASN B 1 109 ? 13.406 24.594 -1.166 1 98.38 109 ASN B CA 1
ATOM 2156 C C . ASN B 1 109 ? 14.094 23.969 -2.381 1 98.38 109 ASN B C 1
ATOM 2158 O O . ASN B 1 109 ? 14.602 24.688 -3.246 1 98.38 109 ASN B O 1
ATOM 2162 N N . THR B 1 110 ? 14.203 22.656 -2.461 1 98.25 110 THR B N 1
ATOM 2163 C CA . THR B 1 110 ? 14.852 21.969 -3.572 1 98.25 110 THR B CA 1
ATOM 2164 C C . THR B 1 110 ? 13.992 22.047 -4.832 1 98.25 110 THR B C 1
ATOM 2166 O O . THR B 1 110 ? 14.469 21.797 -5.938 1 98.25 110 THR B O 1
ATOM 2169 N N . GLY B 1 111 ? 12.625 22.234 -4.652 1 98.56 111 GLY B N 1
ATOM 2170 C CA . GLY B 1 111 ? 11.711 22.312 -5.777 1 98.56 111 GLY B CA 1
ATOM 2171 C C . GLY B 1 111 ? 11.234 20.953 -6.25 1 98.56 111 GLY B C 1
ATOM 2172 O O . GLY B 1 111 ? 10.406 20.859 -7.164 1 98.56 111 GLY B O 1
ATOM 2173 N N . LYS B 1 112 ? 11.719 19.938 -5.734 1 98.5 112 LYS B N 1
ATOM 2174 C CA . LYS B 1 112 ? 11.328 18.594 -6.129 1 98.5 112 LYS B CA 1
ATOM 2175 C C . LYS B 1 112 ? 9.852 18.344 -5.828 1 98.5 112 LYS B C 1
ATOM 2177 O O . LYS B 1 112 ? 9.336 18.766 -4.793 1 98.5 112 LYS B O 1
ATOM 2182 N N . LYS B 1 113 ? 9.219 17.594 -6.707 1 98.5 113 LYS B N 1
ATOM 2183 C CA . LYS B 1 113 ? 7.797 17.281 -6.598 1 98.5 113 LYS B CA 1
ATOM 2184 C C . LYS B 1 113 ? 7.59 15.797 -6.309 1 98.5 113 LYS B C 1
ATOM 2186 O O . LYS B 1 113 ? 8.312 14.945 -6.832 1 98.5 113 LYS B O 1
ATOM 2191 N N . ILE B 1 114 ? 6.605 15.547 -5.52 1 98.31 114 ILE B N 1
ATOM 2192 C CA . ILE B 1 114 ? 6.203 14.164 -5.273 1 98.31 114 ILE B CA 1
ATOM 2193 C C . ILE B 1 114 ? 4.734 13.984 -5.645 1 98.31 114 ILE B C 1
ATOM 2195 O O . ILE B 1 114 ? 3.926 14.898 -5.48 1 98.31 114 ILE B O 1
ATOM 2199 N N . HIS B 1 115 ? 4.344 12.914 -6.219 1 98.5 115 HIS B N 1
ATOM 2200 C CA . HIS B 1 115 ? 3.01 12.461 -6.59 1 98.5 115 HIS B CA 1
ATOM 2201 C C . HI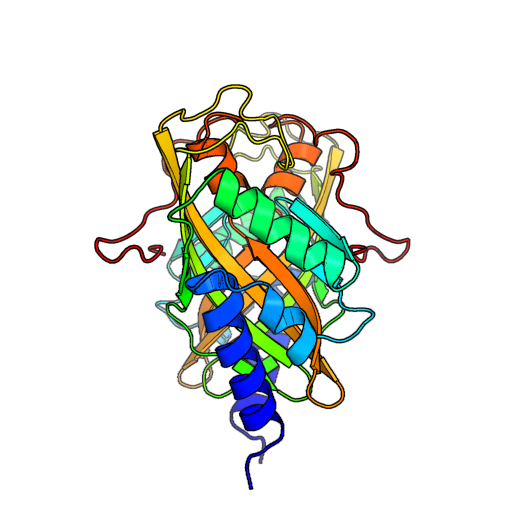S B 1 115 ? 2.914 10.938 -6.547 1 98.5 115 HIS B C 1
ATOM 2203 O O . HIS B 1 115 ? 3.66 10.242 -7.246 1 98.5 115 HIS B O 1
ATOM 2209 N N . PHE B 1 116 ? 2 10.453 -5.711 1 97.56 116 PHE B N 1
ATOM 2210 C CA . PHE B 1 116 ? 1.97 9.016 -5.453 1 97.56 116 PHE B CA 1
ATOM 2211 C C . PHE B 1 116 ? 0.607 8.594 -4.918 1 97.56 116 PHE B C 1
ATOM 2213 O O . PHE B 1 116 ? -0.206 9.438 -4.535 1 97.56 116 PHE B O 1
ATOM 2220 N N . SER B 1 117 ? 0.367 7.324 -4.895 1 97.62 117 SER B N 1
ATOM 2221 C CA . SER B 1 117 ? -0.897 6.766 -4.426 1 97.62 117 SER B CA 1
ATOM 2222 C C . SER B 1 117 ? -0.702 5.93 -3.164 1 97.62 117 SER B C 1
ATOM 2224 O O . SER B 1 117 ? 0.431 5.613 -2.793 1 97.62 117 SER B O 1
ATOM 2226 N N . GLY B 1 118 ? -1.813 5.59 -2.516 1 98.12 118 GLY B N 1
ATOM 2227 C CA . GLY B 1 118 ? -1.824 4.727 -1.346 1 98.12 118 GLY B CA 1
ATOM 2228 C C . GLY B 1 118 ? -3.195 4.152 -1.041 1 98.12 118 GLY B C 1
ATOM 2229 O O . GLY B 1 118 ? -4.184 4.523 -1.676 1 98.12 118 GLY B O 1
ATOM 2230 N N . ILE B 1 119 ? -3.191 3.219 -0.178 1 98.75 119 ILE B N 1
ATOM 2231 C CA . ILE B 1 119 ? -4.398 2.623 0.387 1 98.75 119 ILE B CA 1
ATOM 2232 C C . ILE B 1 119 ? -4.289 2.584 1.909 1 98.75 119 ILE B C 1
ATOM 2234 O O . ILE B 1 119 ? -3.26 2.176 2.455 1 98.75 119 ILE B O 1
ATOM 2238 N N . SER B 1 120 ? -5.324 3.033 2.592 1 98.75 120 SER B N 1
ATOM 2239 C CA . SER B 1 120 ? -5.391 3.037 4.051 1 98.75 120 SER B CA 1
ATOM 2240 C C . SER B 1 120 ? -6.555 2.191 4.551 1 98.75 120 SER B C 1
ATOM 2242 O O . SER B 1 120 ? -7.625 2.176 3.941 1 98.75 120 SER B O 1
ATOM 2244 N N . ILE B 1 121 ? -6.359 1.548 5.621 1 98.88 121 ILE B N 1
ATOM 2245 C CA . ILE B 1 121 ? -7.438 0.954 6.402 1 98.88 121 ILE B CA 1
ATOM 2246 C C . ILE B 1 121 ? -7.547 1.656 7.754 1 98.88 121 ILE B C 1
ATOM 2248 O O . ILE B 1 121 ? -6.562 1.749 8.492 1 98.88 121 ILE B O 1
ATOM 2252 N N . PHE B 1 122 ? -8.727 2.111 8.031 1 98.94 122 PHE B N 1
ATOM 2253 C CA . PHE B 1 122 ? -9.055 2.717 9.312 1 98.94 122 PHE B CA 1
ATOM 2254 C C . PHE B 1 122 ? -9.805 1.729 10.203 1 98.94 122 PHE B C 1
ATOM 2256 O O . PHE B 1 122 ? -10.672 0.996 9.734 1 98.94 122 PHE B O 1
ATOM 2263 N N . THR B 1 123 ? -9.43 1.662 11.414 1 98.88 123 THR B N 1
ATOM 2264 C CA . THR B 1 123 ? -10.195 0.982 12.453 1 98.88 123 THR B CA 1
ATOM 2265 C C . THR B 1 123 ? -10.883 1.993 13.367 1 98.88 123 THR B C 1
ATOM 2267 O O . THR B 1 123 ? -10.25 2.934 13.852 1 98.88 123 THR B O 1
ATOM 2270 N N . LEU B 1 124 ? -12.164 1.85 13.562 1 98.88 124 LEU B N 1
ATOM 2271 C CA . LEU B 1 124 ? -12.922 2.76 14.414 1 98.88 124 LEU B CA 1
ATOM 2272 C C . LEU B 1 124 ? -13.539 2.014 15.594 1 98.88 124 LEU B C 1
ATOM 2274 O O . LEU B 1 124 ? -13.953 0.859 15.453 1 98.88 124 LEU B O 1
ATOM 2278 N N . LYS B 1 125 ? -13.539 2.631 16.688 1 98.44 125 LYS B N 1
ATOM 2279 C CA . LYS B 1 125 ? -14.234 2.199 17.891 1 98.44 125 LYS B CA 1
ATOM 2280 C C . LYS B 1 125 ? -14.945 3.369 18.562 1 98.44 125 LYS B C 1
ATOM 2282 O O . LYS B 1 125 ? -14.352 4.426 18.766 1 98.44 125 LYS B O 1
ATOM 2287 N N . ASN B 1 126 ? -16.219 3.166 18.844 1 97.25 126 ASN B N 1
ATOM 2288 C CA . ASN B 1 126 ? -17.016 4.16 19.547 1 97.25 126 ASN B CA 1
ATOM 2289 C C . ASN B 1 126 ? -16.953 5.523 18.859 1 97.25 126 ASN B C 1
ATOM 2291 O O . ASN B 1 126 ? -16.719 6.543 19.516 1 97.25 126 ASN B O 1
ATOM 2295 N N . GLY B 1 127 ? -16.938 5.484 17.594 1 97.94 127 GLY B N 1
ATOM 2296 C CA . GLY B 1 127 ? -17.062 6.699 16.797 1 97.94 127 GLY B CA 1
ATOM 2297 C C . GLY B 1 127 ? -15.734 7.418 16.609 1 97.94 127 GLY B C 1
ATOM 2298 O O . GLY B 1 127 ? -15.695 8.523 16.062 1 97.94 127 GLY B O 1
ATOM 2299 N N . LYS B 1 128 ? -14.656 6.801 17.016 1 98.88 128 LYS B N 1
ATOM 2300 C CA . LYS B 1 128 ? -13.328 7.391 16.891 1 98.88 128 LYS B CA 1
ATOM 2301 C C . LYS B 1 128 ? -12.406 6.492 16.062 1 98.88 128 LYS B C 1
ATOM 2303 O O . LYS B 1 128 ? -12.516 5.266 16.125 1 98.88 128 LYS B O 1
ATOM 2308 N N . ILE B 1 129 ? -11.547 7.102 15.344 1 98.94 129 ILE B N 1
ATOM 2309 C CA . ILE B 1 129 ? -10.492 6.352 14.672 1 98.94 129 ILE B CA 1
ATOM 2310 C C . ILE B 1 129 ? -9.422 5.934 15.68 1 98.94 129 ILE B C 1
ATOM 2312 O O . ILE B 1 129 ? -8.875 6.773 16.391 1 98.94 129 ILE B O 1
ATOM 2316 N N . VAL B 1 130 ? -9.141 4.652 15.695 1 98.81 130 VAL B N 1
ATOM 2317 C CA . VAL B 1 130 ? -8.133 4.172 16.641 1 98.81 130 VAL B CA 1
ATOM 2318 C C . VAL B 1 130 ? -6.863 3.783 15.891 1 98.81 130 VAL B C 1
ATOM 2320 O O . VAL B 1 130 ? -5.777 3.74 16.484 1 98.81 130 VAL B O 1
ATOM 2323 N N . ARG B 1 131 ? -7.039 3.449 14.617 1 98.75 131 ARG B N 1
ATOM 2324 C CA . ARG B 1 131 ? -5.883 3.143 13.781 1 98.75 131 ARG B CA 1
ATOM 2325 C C . ARG B 1 131 ? -6.082 3.672 12.359 1 98.75 131 ARG B C 1
ATOM 2327 O O . ARG B 1 131 ? -7.184 3.6 11.812 1 98.75 131 ARG B O 1
ATOM 2334 N N . GLU B 1 132 ? -5.051 4.141 11.758 1 98.81 132 GLU B N 1
ATOM 2335 C CA . GLU B 1 132 ? -4.879 4.398 10.328 1 98.81 132 GLU B CA 1
ATOM 2336 C C . GLU B 1 132 ? -3.617 3.725 9.797 1 98.81 132 GLU B C 1
ATOM 2338 O O . GLU B 1 132 ? -2.512 4.246 9.961 1 98.81 132 GLU B O 1
ATOM 2343 N N . ILE B 1 133 ? -3.787 2.588 9.109 1 98.62 133 ILE B N 1
ATOM 2344 C CA . ILE B 1 133 ? -2.67 1.807 8.594 1 98.62 133 ILE B CA 1
ATOM 2345 C C . ILE B 1 133 ? -2.676 1.844 7.066 1 98.62 133 ILE B C 1
ATOM 2347 O O . ILE B 1 133 ? -3.664 1.462 6.434 1 98.62 133 ILE B O 1
ATOM 2351 N N . ALA B 1 134 ? -1.567 2.293 6.543 1 98.25 134 ALA B N 1
ATOM 2352 C CA . ALA B 1 134 ? -1.546 2.494 5.094 1 98.25 134 ALA B CA 1
ATOM 2353 C C . ALA B 1 134 ? -0.379 1.747 4.453 1 98.25 134 ALA B C 1
ATOM 2355 O O . ALA B 1 134 ? 0.6 1.419 5.129 1 98.25 134 ALA B O 1
ATOM 2356 N N . GLU B 1 135 ? -0.545 1.363 3.279 1 97.88 135 GLU B N 1
ATOM 2357 C CA . GLU B 1 135 ? 0.516 1.135 2.303 1 97.88 135 GLU B CA 1
ATOM 2358 C C . GLU B 1 135 ? 0.484 2.188 1.198 1 97.88 135 GLU B C 1
ATOM 2360 O O . GLU B 1 135 ? -0.591 2.615 0.772 1 97.88 135 GLU B O 1
ATOM 2365 N N . GLU B 1 136 ? 1.672 2.578 0.786 1 97.12 136 GLU B N 1
ATOM 2366 C CA . GLU B 1 136 ? 1.749 3.67 -0.18 1 97.12 136 GLU B CA 1
ATOM 2367 C C . GLU B 1 136 ? 2.932 3.486 -1.126 1 97.12 136 GLU B C 1
ATOM 2369 O O . GLU B 1 136 ? 3.758 2.594 -0.93 1 97.12 136 GLU B O 1
ATOM 2374 N N . GLY B 1 137 ? 2.965 4.305 -2.178 1 95.5 137 GLY B N 1
ATOM 2375 C CA . GLY B 1 137 ? 4.07 4.316 -3.125 1 95.5 137 GLY B CA 1
ATOM 2376 C C . GLY B 1 137 ? 5.34 4.914 -2.551 1 95.5 137 GLY B C 1
ATOM 2377 O O . GLY B 1 137 ? 5.844 5.918 -3.062 1 95.5 137 GLY B O 1
ATOM 2378 N N . GLY B 1 138 ? 5.836 4.312 -1.526 1 93.69 138 GLY B N 1
ATOM 2379 C CA . GLY B 1 138 ? 7.043 4.805 -0.885 1 93.69 138 GLY B CA 1
ATOM 2380 C C . GLY B 1 138 ? 8.242 4.84 -1.814 1 93.69 138 GLY B C 1
ATOM 2381 O O . GLY B 1 138 ? 8.992 5.816 -1.829 1 93.69 138 GLY B O 1
ATOM 2382 N N . LEU B 1 139 ? 8.414 3.842 -2.596 1 95.88 139 LEU B N 1
ATOM 2383 C CA . LEU B 1 139 ? 9.5 3.803 -3.568 1 95.88 139 LEU B CA 1
ATOM 2384 C C . LEU B 1 139 ? 9.344 4.91 -4.605 1 95.88 139 LEU B C 1
ATOM 2386 O O . LEU B 1 139 ? 10.32 5.57 -4.965 1 95.88 139 LEU B O 1
ATOM 2390 N N . THR B 1 140 ? 8.109 5.098 -5.051 1 96.56 140 THR B N 1
ATOM 2391 C CA . THR B 1 140 ? 7.82 6.133 -6.039 1 96.56 140 THR B CA 1
ATOM 2392 C C . THR B 1 140 ? 8.266 7.5 -5.531 1 96.56 140 THR B C 1
ATOM 2394 O O . THR B 1 140 ? 8.938 8.242 -6.246 1 96.56 140 THR B O 1
ATOM 2397 N N . VAL B 1 141 ? 7.934 7.789 -4.305 1 96.88 141 VAL B N 1
ATOM 2398 C CA . VAL B 1 141 ? 8.289 9.062 -3.686 1 96.88 141 VAL B CA 1
ATOM 2399 C C . VAL B 1 141 ? 9.805 9.219 -3.652 1 96.88 141 VAL B C 1
ATOM 2401 O O . VAL B 1 141 ? 10.336 10.25 -4.066 1 96.88 141 VAL B O 1
ATOM 2404 N N . LEU B 1 142 ? 10.469 8.188 -3.178 1 97.12 142 LEU B N 1
ATOM 2405 C CA . LEU B 1 142 ? 11.914 8.266 -3.004 1 97.12 142 LEU B CA 1
ATOM 2406 C C . LEU B 1 142 ? 12.617 8.375 -4.352 1 97.12 142 LEU B C 1
ATOM 2408 O O . LEU B 1 142 ? 13.656 9.031 -4.465 1 97.12 142 LEU B O 1
ATOM 2412 N N . GLN B 1 143 ? 12.102 7.773 -5.367 1 97.62 143 GLN B N 1
ATOM 2413 C CA . GLN B 1 143 ? 12.633 7.914 -6.719 1 97.62 143 GLN B CA 1
ATOM 2414 C C . GLN B 1 143 ? 12.461 9.344 -7.23 1 97.62 143 GLN B C 1
ATOM 2416 O O . GLN B 1 143 ? 13.383 9.914 -7.809 1 97.62 143 GLN B O 1
ATOM 2421 N N . GLN B 1 144 ? 11.305 9.914 -6.996 1 97.88 144 GLN B N 1
ATOM 2422 C CA . GLN B 1 144 ? 11.023 11.281 -7.422 1 97.88 144 GLN B CA 1
ATOM 2423 C C . GLN B 1 144 ? 11.93 12.273 -6.711 1 97.88 144 GLN B C 1
ATOM 2425 O O . GLN B 1 144 ? 12.289 13.312 -7.277 1 97.88 144 GLN B O 1
ATOM 2430 N N . LEU B 1 145 ? 12.352 11.914 -5.508 1 97.88 145 LEU B N 1
ATOM 2431 C CA . LEU B 1 145 ? 13.219 12.781 -4.719 1 97.88 145 LEU B CA 1
ATOM 2432 C C . LEU B 1 145 ? 14.688 12.523 -5.031 1 97.88 145 LEU B C 1
ATOM 2434 O O . LEU B 1 145 ? 15.57 13.227 -4.535 1 97.88 145 LEU B O 1
ATOM 2438 N N . GLY B 1 146 ? 14.969 11.508 -5.762 1 97.06 146 GLY B N 1
ATOM 2439 C CA . GLY B 1 146 ? 16.328 11.203 -6.184 1 97.06 146 GLY B CA 1
ATOM 2440 C C . GLY B 1 146 ? 17.141 10.5 -5.113 1 97.06 146 GLY B C 1
ATOM 2441 O O . GLY B 1 146 ? 18.359 10.617 -5.078 1 97.06 146 GLY B O 1
ATOM 2442 N N . LEU B 1 147 ? 16.469 9.734 -4.281 1 97.06 147 LEU B N 1
ATOM 2443 C CA . LEU B 1 147 ? 17.156 9.18 -3.113 1 97.06 147 LEU B CA 1
ATOM 2444 C C . LEU B 1 147 ? 17.438 7.695 -3.303 1 97.06 147 LEU B C 1
ATOM 2446 O O . LEU B 1 147 ? 18.219 7.109 -2.547 1 97.06 147 LEU B O 1
ATOM 2450 N N . VAL B 1 148 ? 16.797 7.074 -4.27 1 97.31 148 VAL B N 1
ATOM 2451 C CA . VAL B 1 148 ? 17 5.672 -4.621 1 97.31 148 VAL B CA 1
ATOM 2452 C C . VAL B 1 148 ? 17.094 5.531 -6.137 1 97.31 148 VAL B C 1
ATOM 2454 O O . VAL B 1 148 ? 16.766 6.457 -6.879 1 97.31 148 VAL B O 1
ATOM 2457 N N . PRO B 1 149 ? 17.547 4.355 -6.664 1 97.69 149 PRO B N 1
ATOM 2458 C CA . PRO B 1 149 ? 17.625 4.168 -8.117 1 97.69 149 PRO B CA 1
ATOM 2459 C C . PRO B 1 149 ? 16.266 4.281 -8.797 1 97.69 149 PRO B C 1
ATOM 2461 O O . PRO B 1 149 ? 15.242 3.938 -8.203 1 97.69 149 PRO B O 1
ATOM 2464 N N . GLN B 1 150 ? 16.344 4.75 -10.016 1 97.56 150 GLN B N 1
ATOM 2465 C CA . GLN B 1 150 ? 15.141 4.902 -10.82 1 97.56 150 GLN B CA 1
ATOM 2466 C C . GLN B 1 150 ? 14.609 3.549 -11.281 1 97.56 150 GLN B C 1
ATOM 2468 O O . GLN B 1 150 ? 15.336 2.553 -11.273 1 97.56 150 GLN B O 1
ATOM 2473 N N . PRO B 1 151 ? 13.359 3.488 -11.633 1 97 151 PRO B N 1
ATOM 2474 C CA . PRO B 1 151 ? 12.789 2.213 -12.07 1 97 151 PRO B CA 1
ATOM 2475 C C . PRO B 1 151 ? 13.484 1.646 -13.305 1 97 151 PRO B C 1
ATOM 2477 O O . PRO B 1 151 ? 13.969 2.406 -14.148 1 97 151 PRO B O 1
ATOM 2480 N N . ASN B 1 152 ? 13.508 0.314 -13.328 1 97 152 ASN B N 1
ATOM 2481 C CA . ASN B 1 152 ? 13.891 -0.316 -14.586 1 97 152 ASN B CA 1
ATOM 2482 C C . ASN B 1 152 ? 13.023 0.166 -15.75 1 97 152 ASN B C 1
ATOM 2484 O O . ASN B 1 152 ? 11.875 0.555 -15.547 1 97 152 ASN B O 1
ATOM 2488 N N . PRO B 1 153 ? 13.617 0.168 -16.969 1 94.81 153 PRO B N 1
ATOM 2489 C CA . PRO B 1 153 ? 12.805 0.583 -18.109 1 94.81 153 PRO B CA 1
ATOM 2490 C C . PRO B 1 153 ? 11.492 -0.184 -18.203 1 94.81 153 PRO B C 1
ATOM 2492 O O . PRO B 1 153 ? 11.484 -1.415 -18.125 1 94.81 153 PRO B O 1
ATOM 2495 N N . GLY B 1 154 ? 10.422 0.567 -18.297 1 93.38 154 GLY B N 1
ATOM 2496 C CA . GLY B 1 154 ? 9.117 -0.048 -18.453 1 93.38 154 GLY B CA 1
ATOM 2497 C C . GLY B 1 154 ? 8.398 -0.283 -17.141 1 93.38 154 GLY B C 1
ATOM 2498 O O . GLY B 1 154 ? 7.234 -0.694 -17.141 1 93.38 154 GLY B O 1
ATOM 2499 N N . LYS B 1 155 ? 9.039 0.014 -16.031 1 94.88 155 LYS B N 1
ATOM 2500 C CA . LYS B 1 155 ? 8.453 -0.226 -14.719 1 94.88 155 LYS B CA 1
ATOM 2501 C C . LYS B 1 155 ? 8.055 1.085 -14.047 1 94.88 155 LYS B C 1
ATOM 2503 O O . LYS B 1 155 ? 7.781 1.115 -12.844 1 94.88 155 LYS B O 1
ATOM 2508 N N . GLU B 1 156 ? 7.949 2.148 -14.805 1 94.5 156 GLU B N 1
ATOM 2509 C CA . GLU B 1 156 ? 7.582 3.461 -14.281 1 94.5 156 GLU B CA 1
ATOM 2510 C C . GLU B 1 156 ? 6.102 3.512 -13.914 1 94.5 156 GLU B C 1
ATOM 2512 O O . GLU B 1 156 ? 5.262 2.951 -14.617 1 94.5 156 GLU B O 1
ATOM 2517 N N . VAL B 1 157 ? 5.852 4.117 -12.812 1 95.12 157 VAL B N 1
ATOM 2518 C CA . VAL B 1 157 ? 4.465 4.426 -12.492 1 95.12 157 VAL B CA 1
ATOM 2519 C C . VAL B 1 157 ? 3.977 5.586 -13.359 1 95.12 157 VAL B C 1
ATOM 2521 O O . VAL B 1 157 ? 4.641 6.621 -13.453 1 95.12 157 VAL B O 1
ATOM 2524 N N . VAL B 1 158 ? 2.771 5.418 -13.883 1 95.31 158 VAL B N 1
ATOM 2525 C CA . VAL B 1 158 ? 2.256 6.406 -14.828 1 95.31 158 VAL B CA 1
ATOM 2526 C C . VAL B 1 158 ? 0.959 7.008 -14.289 1 95.31 158 VAL B C 1
ATOM 2528 O O . VAL B 1 158 ? 0.125 6.293 -13.727 1 95.31 158 VAL B O 1
ATOM 2531 N N . TYR B 1 159 ? 0.794 8.266 -14.516 1 96.75 159 TYR B N 1
ATOM 2532 C CA . TYR B 1 159 ? -0.409 8.984 -14.117 1 96.75 159 TYR B CA 1
ATOM 2533 C C . TYR B 1 159 ? -1.063 9.648 -15.328 1 96.75 159 TYR B C 1
ATOM 2535 O O . TYR B 1 159 ? -0.375 10.117 -16.234 1 96.75 159 TYR B O 1
ATOM 2543 N N . ASP B 1 160 ? -2.365 9.734 -15.297 1 97.06 160 ASP B N 1
ATOM 2544 C CA . ASP B 1 160 ? -3.064 10.406 -16.391 1 97.06 160 ASP B CA 1
ATOM 2545 C C . ASP B 1 160 ? -3.127 11.914 -16.141 1 97.06 160 ASP B C 1
ATOM 2547 O O . ASP B 1 160 ? -2.531 12.422 -15.188 1 97.06 160 ASP B O 1
ATOM 2551 N N . THR B 1 161 ? -3.842 12.664 -17 1 96.69 161 THR B N 1
ATOM 2552 C CA . THR B 1 161 ? -3.855 14.117 -16.969 1 96.69 161 THR B CA 1
ATOM 2553 C C . THR B 1 161 ? -4.578 14.633 -15.727 1 96.69 161 THR B C 1
ATOM 2555 O O . THR B 1 161 ? -4.383 15.773 -15.312 1 96.69 161 THR B O 1
ATOM 2558 N N . GLU B 1 162 ? -5.391 13.797 -15.102 1 95.69 162 GLU B N 1
ATOM 2559 C CA . GLU B 1 162 ? -6.117 14.188 -13.898 1 95.69 162 GLU B CA 1
ATOM 2560 C C . GLU B 1 162 ? -5.34 13.812 -12.641 1 95.69 162 GLU B C 1
ATOM 2562 O O . GLU B 1 162 ? -5.793 14.07 -11.523 1 95.69 162 GLU B O 1
ATOM 2567 N N . GLY B 1 163 ? -4.195 13.156 -12.82 1 96.75 163 GLY B N 1
ATOM 2568 C CA . GLY B 1 163 ? -3.352 12.781 -11.695 1 96.75 163 GLY B CA 1
ATOM 2569 C C . GLY B 1 163 ? -3.67 11.406 -11.141 1 96.75 163 GLY B C 1
ATOM 2570 O O . GLY B 1 163 ? -3.195 11.047 -10.062 1 96.75 163 GLY B O 1
ATOM 2571 N N . ASN B 1 164 ? -4.516 10.672 -11.859 1 97.12 164 ASN B N 1
ATOM 2572 C CA . ASN B 1 164 ? -4.797 9.312 -11.422 1 97.12 164 ASN B CA 1
ATOM 2573 C C . ASN B 1 164 ? -3.74 8.328 -11.922 1 97.12 164 ASN B C 1
ATOM 2575 O O . ASN B 1 164 ? -3.273 8.438 -13.055 1 97.12 164 ASN B O 1
ATOM 2579 N N . GLN B 1 165 ? -3.395 7.414 -11.016 1 96.31 165 GLN B N 1
ATOM 2580 C CA . GLN B 1 165 ? -2.496 6.359 -11.477 1 96.31 165 GLN B CA 1
ATOM 2581 C C . GLN B 1 165 ? -3.164 5.492 -12.539 1 96.31 165 GLN B C 1
ATOM 2583 O O . GLN B 1 165 ? -4.332 5.121 -12.398 1 96.31 165 GLN B O 1
ATOM 2588 N N . VAL B 1 166 ? -2.367 5.199 -13.539 1 94.75 166 VAL B N 1
ATOM 2589 C CA . VAL B 1 166 ? -2.861 4.383 -14.641 1 94.75 166 VAL B CA 1
ATOM 2590 C C . VAL B 1 166 ? -2.398 2.938 -14.461 1 94.75 166 VAL B C 1
ATOM 2592 O O . VAL B 1 166 ? -1.227 2.686 -14.172 1 94.75 166 VAL B O 1
ATOM 2595 N N . TYR B 1 167 ? -3.369 2.008 -14.562 1 93.25 167 TYR B N 1
ATOM 2596 C CA . TYR B 1 167 ? -3.047 0.59 -14.453 1 93.25 167 TYR B CA 1
ATOM 2597 C C . TYR B 1 167 ? -3.229 -0.118 -15.789 1 93.25 167 TYR B C 1
ATOM 2599 O O . TYR B 1 167 ? -4.059 0.287 -16.609 1 93.25 167 TYR B O 1
#

Nearest PDB structures (foldseek):
  3kkg-assembly1_A-2  TM=8.460E-01  e=4.929E-11  Jannaschia sp. CCS1
  2gey-assembly3_C-2  TM=8.292E-01  e=8.972E-10  Streptomyces galilaeus
  2gey-assembly3_A  TM=8.278E-01  e=2.899E-09  Streptomyces galilaeus
  3ff0-assembly1_A  TM=7.386E-01  e=1.535E-08  Pseudomonas aeruginosa
  3dzl-assembly1_B  TM=7.119E-01  e=2.091E-08  Burkholderia lata

Organism: NCBI:txid398673

Radius of gyration: 19.38 Å; Cα contacts (8 Å, |Δi|>4): 777; chains: 2; bounding box: 53×47×42 Å

pLDDT: mean 97.33, std 2.47, range [77.5, 98.94]